Protein AF-A0A7W4D1E5-F1 (afdb_monomer_lite)

Radius of gyration: 22.45 Å; chains: 1; bounding box: 48×54×59 Å

Structure (mmCIF, N/CA/C/O backbone):
data_AF-A0A7W4D1E5-F1
#
_entry.id   AF-A0A7W4D1E5-F1
#
loop_
_atom_site.group_PDB
_atom_site.id
_atom_site.type_symbol
_atom_site.label_atom_id
_atom_site.label_alt_id
_atom_site.label_comp_id
_atom_site.label_asym_id
_atom_site.label_entity_id
_atom_site.label_seq_id
_atom_site.pdbx_PDB_ins_code
_atom_site.Cartn_x
_atom_site.Cartn_y
_atom_site.Cartn_z
_atom_site.occupancy
_atom_site.B_iso_or_equiv
_atom_site.auth_seq_id
_atom_site.auth_comp_id
_atom_site.auth_asym_id
_atom_site.auth_atom_id
_atom_site.pdbx_PDB_model_num
ATOM 1 N N . MET A 1 1 ? -22.817 -22.089 -13.204 1.00 32.44 1 MET A N 1
ATOM 2 C CA . MET A 1 1 ? -23.122 -22.018 -11.761 1.00 32.44 1 MET A CA 1
ATOM 3 C C . MET A 1 1 ? -21.826 -22.371 -11.048 1.00 32.44 1 MET A C 1
ATOM 5 O O . MET A 1 1 ? -21.502 -23.543 -10.956 1.00 32.44 1 MET A O 1
ATOM 9 N N . VAL A 1 2 ? -20.992 -21.371 -10.752 1.00 30.09 2 VAL A N 1
ATOM 10 C CA . VAL A 1 2 ? -19.653 -21.593 -10.183 1.00 30.09 2 VAL A CA 1
ATOM 11 C C . VAL A 1 2 ? -19.773 -21.446 -8.676 1.00 30.09 2 VAL A C 1
ATOM 13 O O . VAL A 1 2 ? -20.180 -20.398 -8.177 1.00 30.09 2 VAL A O 1
ATOM 16 N N . THR A 1 3 ? -19.509 -22.542 -7.979 1.00 29.92 3 THR A N 1
ATOM 17 C CA . THR A 1 3 ? -19.549 -22.652 -6.527 1.00 29.92 3 THR A CA 1
ATOM 18 C C . THR A 1 3 ? -18.484 -21.733 -5.941 1.00 29.92 3 THR A C 1
ATOM 20 O O . THR A 1 3 ? -17.300 -21.897 -6.218 1.00 29.92 3 THR A O 1
ATOM 23 N N . VAL A 1 4 ? -18.917 -20.739 -5.165 1.00 41.69 4 VAL A N 1
ATOM 24 C CA . VAL A 1 4 ? -18.025 -19.906 -4.356 1.00 41.69 4 VAL A CA 1
ATOM 25 C C . VAL A 1 4 ? -17.366 -20.832 -3.343 1.00 41.69 4 VAL A C 1
ATOM 27 O O . VAL A 1 4 ? -18.056 -21.388 -2.486 1.00 41.69 4 VAL A O 1
ATOM 30 N N . ASP A 1 5 ? -16.057 -21.024 -3.468 1.00 38.56 5 ASP A N 1
ATOM 31 C CA . ASP A 1 5 ? -15.285 -21.798 -2.506 1.00 38.56 5 ASP A CA 1
ATOM 32 C C . ASP A 1 5 ? -15.218 -20.984 -1.208 1.00 38.56 5 ASP A C 1
ATOM 34 O O . ASP A 1 5 ? -14.466 -20.018 -1.057 1.00 38.56 5 ASP A O 1
ATOM 38 N N . ARG A 1 6 ? -16.163 -21.271 -0.314 1.00 44.75 6 ARG A N 1
ATOM 39 C CA . ARG A 1 6 ? -16.321 -20.586 0.963 1.00 44.75 6 ARG A CA 1
ATOM 40 C C . ARG A 1 6 ? -15.309 -21.212 1.912 1.00 44.75 6 ARG A C 1
ATOM 42 O O . ARG A 1 6 ? -15.376 -22.414 2.157 1.00 44.75 6 ARG A O 1
ATOM 49 N N . ALA A 1 7 ? -14.395 -20.404 2.450 1.00 42.53 7 ALA A N 1
ATOM 50 C CA . ALA A 1 7 ? -13.435 -20.863 3.449 1.00 42.53 7 ALA A CA 1
ATOM 51 C C . ALA A 1 7 ? -14.149 -21.685 4.549 1.00 42.53 7 ALA A C 1
ATOM 53 O O . ALA A 1 7 ? -15.233 -21.290 5.002 1.00 42.53 7 ALA A O 1
ATOM 54 N N . PRO A 1 8 ? -13.589 -22.827 4.985 1.00 43.66 8 PRO A N 1
ATOM 55 C CA . PRO A 1 8 ? -14.185 -23.610 6.051 1.00 43.66 8 PRO A CA 1
ATOM 56 C C . PRO A 1 8 ? -14.061 -22.814 7.353 1.00 43.66 8 PRO A C 1
ATOM 58 O O . PRO A 1 8 ? -12.975 -22.356 7.706 1.00 43.66 8 PRO A O 1
ATOM 61 N N . SER A 1 9 ? -15.181 -22.672 8.068 1.00 53.75 9 SER A N 1
ATOM 62 C CA . SER A 1 9 ? -15.403 -21.798 9.236 1.00 53.75 9 SER A CA 1
ATOM 63 C C . SER A 1 9 ? -15.576 -20.314 8.894 1.00 53.75 9 SER A C 1
ATOM 65 O O . SER A 1 9 ? -14.974 -19.803 7.961 1.00 53.75 9 SER A O 1
ATOM 67 N N . GLY A 1 10 ? -16.429 -19.610 9.647 1.00 57.44 10 GLY A N 1
ATOM 68 C CA . GLY A 1 10 ? -16.770 -18.195 9.453 1.00 57.44 10 GLY A CA 1
ATOM 69 C C . GLY A 1 10 ? -15.620 -17.217 9.720 1.00 57.44 10 GLY A C 1
ATOM 70 O O . GLY A 1 10 ? -15.792 -16.292 10.507 1.00 57.44 10 GLY A O 1
ATOM 71 N N . ARG A 1 11 ? -14.462 -17.421 9.088 1.00 67.69 11 ARG A N 1
ATOM 72 C CA . ARG A 1 11 ? -13.297 -16.537 9.015 1.00 67.69 11 ARG A CA 1
ATOM 73 C C . ARG A 1 11 ? -13.297 -15.849 7.645 1.00 67.69 11 ARG A C 1
ATOM 75 O O . ARG A 1 11 ? -13.723 -16.438 6.654 1.00 67.69 11 ARG A O 1
ATOM 82 N N . ARG A 1 12 ? -12.870 -14.586 7.588 1.00 73.94 12 ARG A N 1
ATOM 83 C CA . ARG A 1 12 ? -12.759 -13.838 6.322 1.00 73.94 12 ARG A CA 1
ATOM 84 C C . ARG A 1 12 ? -11.591 -14.362 5.488 1.00 73.94 12 ARG A C 1
ATOM 86 O O . ARG A 1 12 ? -10.551 -14.676 6.061 1.00 73.94 12 ARG A O 1
ATOM 93 N N . LEU A 1 13 ? -11.759 -14.389 4.164 1.00 83.44 13 LEU A N 1
ATOM 94 C CA . LEU A 1 13 ? -10.671 -14.666 3.224 1.00 83.44 13 LEU A CA 1
ATOM 95 C C . LEU A 1 13 ? -9.693 -13.481 3.212 1.00 83.44 13 LEU A C 1
ATOM 97 O O . LEU A 1 13 ? -10.110 -12.334 3.020 1.00 83.44 13 LEU A O 1
ATOM 101 N N . VAL A 1 14 ? -8.410 -13.767 3.414 1.00 86.69 14 VAL A N 1
ATOM 102 C CA . VAL A 1 14 ? -7.314 -12.795 3.439 1.00 86.69 14 VAL A CA 1
ATOM 103 C C . VAL A 1 14 ? -6.544 -12.856 2.119 1.00 86.69 14 VAL A C 1
ATOM 105 O O . VAL A 1 14 ? -6.035 -13.910 1.740 1.00 86.69 14 VAL A O 1
ATOM 108 N N . VAL A 1 15 ? -6.441 -11.724 1.424 1.00 91.19 15 VAL A N 1
ATOM 109 C CA . VAL A 1 15 ? -5.773 -11.587 0.126 1.00 91.19 15 VAL A CA 1
ATOM 110 C C . VAL A 1 15 ? -4.579 -10.636 0.231 1.00 91.19 15 VAL A C 1
ATOM 112 O O . VAL A 1 15 ? -4.739 -9.446 0.496 1.00 91.19 15 VAL A O 1
ATOM 115 N N . GLY A 1 16 ? -3.374 -11.141 -0.020 1.00 93.56 16 GLY A N 1
ATOM 116 C CA . GLY A 1 16 ? -2.147 -10.344 -0.042 1.00 93.56 16 GLY A CA 1
ATOM 117 C C . GLY A 1 16 ? -1.888 -9.707 -1.411 1.00 93.56 16 GLY A C 1
ATOM 118 O O . GLY A 1 16 ? -1.940 -10.384 -2.434 1.00 93.56 16 GLY A O 1
ATOM 119 N N . LEU A 1 17 ? -1.560 -8.416 -1.455 1.00 97.31 17 LEU A N 1
ATOM 120 C CA . LEU A 1 17 ? -1.147 -7.708 -2.672 1.00 97.31 17 LEU A CA 1
ATOM 121 C C . LEU A 1 17 ? 0.288 -7.203 -2.524 1.00 97.31 17 LEU A C 1
ATOM 123 O O . LEU A 1 17 ? 0.556 -6.275 -1.760 1.00 97.31 17 LEU A O 1
ATOM 127 N N . VAL A 1 18 ? 1.223 -7.782 -3.274 1.00 95.94 18 VAL A N 1
ATOM 128 C CA . VAL A 1 18 ? 2.654 -7.461 -3.183 1.00 95.94 18 VAL A CA 1
ATOM 129 C C . VAL A 1 18 ? 3.069 -6.557 -4.336 1.00 95.94 18 VAL A C 1
ATOM 131 O O . VAL A 1 18 ? 2.932 -6.910 -5.500 1.00 95.94 18 VAL A O 1
ATOM 134 N N . GLY A 1 19 ? 3.617 -5.380 -4.035 1.00 92.12 19 GLY A N 1
ATOM 135 C CA . GLY A 1 19 ? 4.129 -4.478 -5.070 1.00 92.12 19 GLY A CA 1
ATOM 136 C C . GLY A 1 19 ? 5.383 -5.032 -5.746 1.00 92.12 19 GLY A C 1
ATOM 137 O O . GLY A 1 19 ? 6.327 -5.415 -5.050 1.00 92.12 19 GLY A O 1
ATOM 138 N N . CYS A 1 20 ? 5.424 -5.004 -7.081 1.00 86.00 20 CYS A N 1
ATOM 139 C CA . CYS A 1 20 ? 6.609 -5.391 -7.839 1.00 86.00 20 CYS A CA 1
ATOM 140 C C . CYS A 1 20 ? 7.812 -4.472 -7.554 1.00 86.00 20 CYS A C 1
ATOM 142 O O . CYS A 1 20 ? 7.666 -3.330 -7.102 1.00 86.00 20 CYS A O 1
ATOM 144 N N . VAL A 1 21 ? 9.017 -4.951 -7.870 1.00 85.88 21 VAL A N 1
ATOM 145 C CA . VAL A 1 21 ? 10.279 -4.220 -7.658 1.00 85.88 21 VAL A CA 1
ATOM 146 C C . VAL A 1 21 ? 11.097 -4.109 -8.943 1.00 85.88 21 VAL A C 1
ATOM 148 O O . VAL A 1 21 ? 10.807 -4.746 -9.958 1.00 85.88 21 VAL A O 1
ATOM 151 N N . LYS A 1 22 ? 12.129 -3.258 -8.909 1.00 84.31 22 LYS A N 1
ATOM 152 C CA . LYS A 1 22 ? 13.001 -3.020 -10.063 1.00 84.31 22 LYS A CA 1
ATOM 153 C C . LYS A 1 22 ? 13.831 -4.257 -10.417 1.00 84.31 22 LYS A C 1
ATOM 155 O O . LYS A 1 22 ? 13.849 -4.633 -11.585 1.00 84.31 22 LYS A O 1
ATOM 160 N N . SER A 1 23 ? 14.476 -4.869 -9.420 1.00 83.12 23 SER A N 1
ATOM 161 C CA . SER A 1 23 ? 15.360 -6.028 -9.587 1.00 83.12 23 SER A CA 1
ATOM 162 C C . SER A 1 23 ? 14.590 -7.259 -10.057 1.00 83.12 23 SER A C 1
ATOM 164 O O . SER A 1 23 ? 13.634 -7.666 -9.393 1.00 83.12 23 SER A O 1
ATOM 166 N N . LYS A 1 24 ? 15.011 -7.830 -11.189 1.00 86.19 24 LYS A N 1
ATOM 167 C CA . LYS A 1 24 ? 14.403 -9.008 -11.812 1.00 86.19 24 LYS A CA 1
ATOM 168 C C . LYS A 1 24 ? 15.468 -9.957 -12.356 1.00 86.19 24 LYS A C 1
ATOM 170 O O . LYS A 1 24 ? 16.582 -9.518 -12.645 1.00 86.19 24 LYS A O 1
ATOM 175 N N . LEU A 1 25 ? 15.120 -11.229 -12.536 1.00 78.69 25 LEU A N 1
ATOM 176 C CA . LEU A 1 25 ? 15.921 -12.164 -13.327 1.00 78.69 25 LEU A CA 1
ATOM 177 C C . LEU A 1 25 ? 16.019 -11.693 -14.792 1.00 78.69 25 LEU A C 1
ATOM 179 O O . LEU A 1 25 ? 15.076 -11.095 -15.301 1.00 78.69 25 LEU A O 1
ATOM 183 N N . PRO A 1 26 ? 17.119 -11.996 -15.505 1.00 88.69 26 PRO A N 1
ATOM 184 C CA . PRO A 1 26 ? 17.295 -11.623 -16.912 1.00 88.69 26 PRO A CA 1
ATOM 185 C C . PRO A 1 26 ? 16.592 -12.582 -17.889 1.00 88.69 26 PRO A C 1
ATOM 187 O O . PRO A 1 26 ? 16.872 -12.561 -19.083 1.00 88.69 26 PRO A O 1
ATOM 190 N N . ARG A 1 27 ? 15.723 -13.466 -17.391 1.00 85.94 27 ARG A N 1
ATOM 191 C CA . ARG A 1 27 ? 15.048 -14.515 -18.162 1.00 85.94 27 ARG A CA 1
ATOM 192 C C . ARG A 1 27 ? 13.599 -14.665 -17.702 1.00 85.94 27 ARG A C 1
ATOM 194 O O . ARG A 1 27 ? 13.318 -14.307 -16.555 1.00 85.94 27 ARG A O 1
ATOM 201 N N . PRO A 1 28 ? 12.718 -15.240 -18.536 1.00 79.62 28 PRO A N 1
ATOM 202 C CA . PRO A 1 28 ? 11.369 -15.573 -18.116 1.00 79.62 28 PRO A CA 1
ATOM 203 C C . PRO A 1 28 ? 11.371 -16.483 -16.885 1.00 79.62 28 PRO A C 1
ATOM 205 O O . PRO A 1 28 ? 12.181 -17.414 -16.774 1.00 79.62 28 PRO A O 1
ATOM 208 N N . ALA A 1 29 ? 10.478 -16.184 -15.949 1.00 72.75 29 ALA A N 1
ATOM 209 C CA . ALA A 1 29 ? 10.291 -16.931 -14.711 1.00 72.75 29 ALA A CA 1
ATOM 210 C C . ALA A 1 29 ? 8.872 -16.697 -14.169 1.00 72.75 29 ALA A C 1
ATOM 212 O O . ALA A 1 29 ? 8.268 -15.671 -14.502 1.00 72.75 29 ALA A O 1
ATOM 213 N N . PRO A 1 30 ? 8.344 -17.597 -13.318 1.00 83.06 30 PRO A N 1
ATOM 214 C CA . PRO A 1 30 ? 7.143 -17.313 -12.537 1.00 83.06 30 PRO A CA 1
ATOM 215 C C . PRO A 1 30 ? 7.278 -15.975 -11.805 1.00 83.06 30 PRO A C 1
ATOM 217 O O . PRO A 1 30 ? 8.346 -15.666 -11.272 1.00 83.06 30 PRO A O 1
ATOM 220 N N . ALA A 1 31 ? 6.218 -15.174 -11.752 1.00 80.19 31 ALA A N 1
ATOM 221 C CA . ALA A 1 31 ? 6.256 -13.828 -11.191 1.00 80.19 31 ALA A CA 1
ATOM 222 C C . ALA A 1 31 ? 6.764 -13.805 -9.740 1.00 80.19 31 ALA A C 1
ATOM 224 O O . ALA A 1 31 ? 7.480 -12.883 -9.357 1.00 80.19 31 ALA A O 1
ATOM 225 N N . GLN A 1 32 ? 6.471 -14.838 -8.947 1.00 84.38 32 GLN A N 1
ATOM 226 C CA . GLN A 1 32 ? 6.984 -14.977 -7.581 1.00 84.38 32 GLN A CA 1
ATOM 227 C C . GLN A 1 32 ? 8.510 -15.173 -7.491 1.00 84.38 32 GLN A C 1
ATOM 229 O O . GLN A 1 32 ? 9.100 -14.889 -6.450 1.00 84.38 32 GLN A O 1
ATOM 234 N N . GLU A 1 33 ? 9.150 -15.652 -8.558 1.00 82.75 33 GLU A N 1
ATOM 235 C CA . GLU A 1 33 ? 10.600 -15.882 -8.665 1.00 82.75 33 GLU A CA 1
ATOM 236 C C . GLU A 1 33 ? 11.299 -14.820 -9.518 1.00 82.75 33 GLU A C 1
ATOM 238 O O . GLU A 1 33 ? 12.510 -14.627 -9.405 1.00 82.75 33 GLU A O 1
ATOM 243 N N . LEU A 1 34 ? 10.549 -14.119 -10.373 1.00 82.38 34 LEU A N 1
ATOM 244 C CA . LEU A 1 34 ? 11.095 -13.105 -11.263 1.00 82.38 34 LEU A CA 1
ATOM 245 C C . LEU A 1 34 ? 11.745 -11.968 -10.472 1.00 82.38 34 LEU A C 1
ATOM 247 O O . LEU A 1 34 ? 12.800 -11.492 -10.876 1.00 82.38 34 LEU A O 1
ATOM 251 N N . TYR A 1 35 ? 11.129 -11.517 -9.377 1.00 84.56 35 TYR A N 1
ATOM 252 C CA . TYR A 1 35 ? 11.592 -10.374 -8.591 1.00 84.56 35 TYR A CA 1
ATOM 253 C C . TYR A 1 35 ? 12.528 -10.792 -7.449 1.00 84.56 35 TYR A C 1
ATOM 255 O O . TYR A 1 35 ? 12.136 -11.529 -6.552 1.00 84.56 35 TYR A O 1
ATOM 263 N N . THR A 1 36 ? 13.744 -10.242 -7.425 1.00 84.56 36 THR A N 1
ATOM 264 C CA . THR A 1 36 ? 14.860 -10.781 -6.614 1.00 84.56 36 THR A CA 1
ATOM 265 C C . THR A 1 36 ? 15.354 -9.859 -5.498 1.00 84.56 36 THR A C 1
ATOM 267 O O . THR A 1 36 ? 16.425 -10.056 -4.932 1.00 84.56 36 THR A O 1
ATOM 270 N N . SER A 1 37 ? 14.639 -8.772 -5.195 1.00 88.56 37 SER A N 1
ATOM 271 C CA . SER A 1 37 ? 15.066 -7.886 -4.102 1.00 88.56 37 SER A CA 1
ATOM 272 C C . SER A 1 37 ? 14.697 -8.480 -2.741 1.00 88.56 37 SER A C 1
ATOM 274 O O . SER A 1 37 ? 13.569 -8.947 -2.584 1.00 88.56 37 SER A O 1
ATOM 276 N N . ALA A 1 38 ? 15.550 -8.294 -1.728 1.00 88.62 38 ALA A N 1
ATOM 277 C CA . ALA A 1 38 ? 15.265 -8.694 -0.343 1.00 88.62 38 ALA A CA 1
ATOM 278 C C . ALA A 1 38 ? 13.914 -8.167 0.186 1.00 88.62 38 ALA A C 1
ATOM 280 O O . ALA A 1 38 ? 13.224 -8.831 0.955 1.00 88.62 38 ALA A O 1
ATOM 281 N N . LEU A 1 39 ? 13.497 -6.972 -0.252 1.00 90.31 39 LEU A N 1
ATOM 282 C CA . LEU A 1 39 ? 12.194 -6.410 0.107 1.00 90.31 39 LEU A CA 1
ATOM 283 C C . LEU A 1 39 ? 11.030 -7.224 -0.473 1.00 90.31 39 LEU A C 1
ATOM 285 O O . LEU A 1 39 ? 10.023 -7.417 0.201 1.00 90.31 39 LEU A O 1
ATOM 289 N N . PHE A 1 40 ? 11.148 -7.658 -1.728 1.00 91.75 40 PHE A N 1
ATOM 290 C CA . PHE A 1 40 ? 10.131 -8.478 -2.382 1.00 91.75 40 PHE A CA 1
ATOM 291 C C . PHE A 1 40 ? 10.083 -9.872 -1.761 1.00 91.75 40 PHE A C 1
ATOM 293 O O . PHE A 1 40 ? 9.004 -10.318 -1.396 1.00 91.75 40 PHE A O 1
ATOM 300 N N . GLU A 1 41 ? 11.236 -10.506 -1.555 1.00 89.56 41 GLU A N 1
ATOM 301 C CA . GLU A 1 41 ? 11.337 -11.821 -0.909 1.00 89.56 41 GLU A CA 1
ATOM 302 C C . GLU A 1 41 ? 10.721 -11.809 0.496 1.00 89.56 41 GLU A C 1
ATOM 304 O O . GLU A 1 41 ? 9.918 -12.676 0.834 1.00 89.56 41 GLU A O 1
ATOM 309 N N . GLY A 1 42 ? 11.011 -10.776 1.295 1.00 90.31 42 GLY A N 1
ATOM 310 C CA . GLY A 1 42 ? 10.414 -10.608 2.619 1.00 90.31 42 GLY A CA 1
ATOM 311 C C . GLY A 1 42 ? 8.893 -10.417 2.582 1.00 90.31 42 GLY A C 1
ATOM 312 O O . GLY A 1 42 ? 8.177 -11.000 3.396 1.00 90.31 42 GLY A O 1
ATOM 313 N N . ARG A 1 43 ? 8.378 -9.641 1.619 1.00 94.44 43 ARG A N 1
ATOM 314 C CA . ARG A 1 43 ? 6.930 -9.453 1.416 1.00 94.44 43 ARG A CA 1
ATOM 315 C C . ARG A 1 43 ? 6.242 -10.724 0.932 1.00 94.44 43 ARG A C 1
ATOM 317 O O . ARG A 1 43 ? 5.170 -11.035 1.432 1.00 94.44 43 ARG A O 1
ATOM 324 N N . ARG A 1 44 ? 6.859 -11.448 -0.006 1.00 92.62 44 ARG A N 1
ATOM 325 C CA . ARG A 1 44 ? 6.395 -12.748 -0.506 1.00 92.62 44 ARG A CA 1
ATOM 326 C C . ARG A 1 44 ? 6.268 -13.734 0.651 1.00 92.62 44 ARG A C 1
ATOM 328 O O . ARG A 1 44 ? 5.177 -14.228 0.906 1.00 92.62 44 ARG A O 1
ATOM 335 N N . ARG A 1 45 ? 7.348 -13.916 1.418 1.00 91.12 45 ARG A N 1
ATOM 336 C CA . ARG A 1 45 ? 7.360 -14.788 2.598 1.00 91.12 45 ARG A CA 1
ATOM 337 C C . ARG A 1 45 ? 6.274 -14.408 3.606 1.00 91.12 45 ARG A C 1
ATOM 339 O O . ARG A 1 45 ? 5.700 -15.289 4.235 1.00 91.12 45 ARG A O 1
ATOM 346 N N . TRP A 1 46 ? 6.004 -13.112 3.777 1.00 91.81 46 TRP A N 1
ATOM 347 C CA . TRP A 1 46 ? 4.935 -12.640 4.654 1.00 91.81 46 TRP A CA 1
ATOM 348 C C . TRP A 1 46 ? 3.561 -13.113 4.177 1.00 91.81 46 TRP A C 1
ATOM 350 O O . TRP A 1 46 ? 2.864 -13.801 4.919 1.00 91.81 46 TRP A O 1
ATOM 360 N N . VAL A 1 47 ? 3.188 -12.788 2.937 1.00 89.81 47 VAL A N 1
ATOM 361 C CA . VAL A 1 47 ? 1.845 -13.094 2.421 1.00 89.81 47 VAL A CA 1
ATOM 362 C C . VAL A 1 47 ? 1.610 -14.591 2.226 1.00 89.81 47 VAL A C 1
ATOM 364 O O . VAL A 1 47 ? 0.494 -15.041 2.448 1.00 89.81 47 VAL A O 1
ATOM 367 N N . GLU A 1 48 ? 2.643 -15.378 1.907 1.00 86.06 48 GLU A N 1
ATOM 368 C CA . GLU A 1 48 ? 2.556 -16.849 1.849 1.00 86.06 48 GLU A CA 1
ATOM 369 C C . GLU A 1 48 ? 2.203 -17.476 3.209 1.00 86.06 48 GLU A C 1
ATOM 371 O O . GLU A 1 48 ? 1.677 -18.584 3.259 1.00 86.06 48 GLU A O 1
ATOM 376 N N . GLN A 1 49 ? 2.485 -16.781 4.317 1.00 83.12 49 GLN A N 1
ATOM 377 C CA . GLN A 1 49 ? 2.207 -17.259 5.674 1.00 83.12 49 GLN A CA 1
ATOM 378 C C . GLN A 1 49 ? 0.930 -16.668 6.281 1.00 83.12 49 GLN A C 1
ATOM 380 O O . GLN A 1 49 ? 0.326 -17.292 7.155 1.00 83.12 49 GLN A O 1
ATOM 385 N N . THR A 1 50 ? 0.537 -15.452 5.885 1.00 82.62 50 THR A N 1
ATOM 386 C CA . THR A 1 50 ? -0.590 -14.730 6.504 1.00 82.62 50 THR A CA 1
ATOM 387 C C . THR A 1 50 ? -1.863 -14.720 5.678 1.00 82.62 50 THR A C 1
ATOM 389 O O . THR A 1 50 ? -2.936 -14.526 6.255 1.00 82.62 50 THR A O 1
ATOM 392 N N . CYS A 1 51 ? -1.761 -14.907 4.362 1.00 84.06 51 CYS A N 1
ATOM 393 C CA . CYS A 1 51 ? -2.869 -14.747 3.430 1.00 84.06 51 CYS A CA 1
ATOM 394 C C . CYS A 1 51 ? -3.308 -16.095 2.849 1.00 84.06 51 CYS A C 1
ATOM 396 O O . CYS A 1 51 ? -2.496 -16.984 2.617 1.00 84.06 51 CYS A O 1
ATOM 398 N N . ASP A 1 52 ? -4.603 -16.224 2.564 1.00 81.56 52 ASP A N 1
ATOM 399 C CA . ASP A 1 52 ? -5.173 -17.410 1.916 1.00 81.56 52 ASP A CA 1
ATOM 400 C C . ASP A 1 52 ? -4.876 -17.422 0.408 1.00 81.56 52 ASP A C 1
ATOM 402 O O . ASP A 1 52 ? -4.734 -18.476 -0.210 1.00 81.56 52 ASP A O 1
ATOM 406 N N . ARG A 1 53 ? -4.793 -16.231 -0.198 1.00 85.44 53 ARG A N 1
ATOM 407 C CA . ARG A 1 53 ? -4.387 -16.009 -1.592 1.00 85.44 53 ARG A CA 1
ATOM 408 C C . ARG A 1 53 ? -3.501 -14.777 -1.672 1.00 85.44 53 ARG A C 1
ATOM 410 O O . ARG A 1 53 ? -3.633 -13.867 -0.855 1.00 85.44 53 ARG A O 1
ATOM 417 N N . TRP A 1 54 ? -2.642 -14.692 -2.679 1.00 93.56 54 TRP A N 1
ATOM 418 C CA . TRP A 1 54 ? -1.872 -13.477 -2.918 1.00 93.56 54 TRP A CA 1
ATOM 419 C C . TRP A 1 54 ? -1.566 -13.260 -4.399 1.00 93.56 54 TRP A C 1
ATOM 421 O O . TRP A 1 54 ? -1.609 -14.194 -5.197 1.00 93.56 54 TRP A O 1
ATOM 431 N N . PHE A 1 55 ? -1.281 -12.007 -4.748 1.00 92.12 55 PHE A N 1
ATOM 432 C CA . PHE A 1 55 ? -0.993 -11.562 -6.111 1.00 92.12 55 PHE A CA 1
ATOM 433 C C . PHE A 1 55 ? 0.103 -10.499 -6.125 1.00 92.12 55 PHE A C 1
ATOM 435 O O . PHE A 1 55 ? 0.344 -9.810 -5.125 1.00 92.12 55 PHE A O 1
ATOM 442 N N . ILE A 1 56 ? 0.726 -10.313 -7.287 1.00 94.94 56 ILE A N 1
ATOM 443 C CA . ILE A 1 56 ? 1.688 -9.241 -7.530 1.00 94.94 56 ILE A CA 1
ATOM 444 C C . ILE A 1 56 ? 0.988 -8.058 -8.211 1.00 94.94 56 ILE A C 1
ATOM 446 O O . ILE A 1 56 ? 0.303 -8.219 -9.217 1.00 94.94 56 ILE A O 1
ATOM 450 N N . LEU A 1 57 ? 1.215 -6.850 -7.691 1.00 95.56 57 LEU A N 1
ATOM 451 C CA . LEU A 1 57 ? 0.894 -5.585 -8.351 1.00 95.56 57 LEU A CA 1
ATOM 452 C C . LEU A 1 57 ? 2.063 -5.185 -9.264 1.00 95.56 57 LEU A C 1
ATOM 454 O O . LEU A 1 57 ? 3.061 -4.616 -8.810 1.00 95.56 57 LEU A O 1
ATOM 458 N N . SER A 1 58 ? 1.934 -5.492 -10.551 1.00 89.75 58 SER A N 1
ATOM 459 C CA . SER A 1 58 ? 2.854 -5.136 -11.627 1.00 89.75 58 SER A CA 1
ATOM 460 C C . SER A 1 58 ? 2.499 -3.783 -12.246 1.00 89.75 58 SER A C 1
ATOM 462 O O . SER A 1 58 ? 1.361 -3.536 -12.642 1.00 89.75 58 SER A O 1
ATOM 464 N N . ALA A 1 59 ? 3.494 -2.905 -12.406 1.00 87.06 59 ALA A N 1
ATOM 465 C CA . ALA A 1 59 ? 3.297 -1.638 -13.113 1.00 87.06 59 ALA A CA 1
ATOM 466 C C . ALA A 1 59 ? 2.886 -1.807 -14.585 1.00 87.06 59 ALA A C 1
ATOM 468 O O . ALA A 1 59 ? 2.250 -0.902 -15.118 1.00 87.06 59 ALA A O 1
ATOM 469 N N . LEU A 1 60 ? 3.288 -2.908 -15.232 1.00 86.44 60 LEU A N 1
ATOM 470 C CA . LEU A 1 60 ? 2.998 -3.192 -16.643 1.00 86.44 60 LEU A CA 1
ATOM 471 C C . LEU A 1 60 ? 1.729 -4.036 -16.800 1.00 86.44 60 LEU A C 1
ATOM 473 O O . LEU A 1 60 ? 0.877 -3.710 -17.616 1.00 86.44 60 LEU A O 1
ATOM 477 N N . HIS A 1 61 ? 1.593 -5.093 -16.000 1.00 82.38 61 HIS A N 1
ATOM 478 C CA . HIS A 1 61 ? 0.545 -6.105 -16.183 1.00 82.38 61 HIS A CA 1
ATOM 479 C C . HIS A 1 61 ? -0.671 -5.915 -15.254 1.00 82.38 61 HIS A C 1
ATOM 481 O O . HIS A 1 61 ? -1.705 -6.551 -15.444 1.00 82.38 61 HIS A O 1
ATOM 487 N N . GLY A 1 62 ? -0.587 -5.014 -14.269 1.00 93.62 62 GLY A N 1
ATOM 488 C CA . GLY A 1 62 ? -1.625 -4.826 -13.251 1.00 93.62 62 GLY A CA 1
ATOM 489 C C . GLY A 1 62 ? -1.569 -5.910 -12.183 1.00 93.62 62 GLY A C 1
ATOM 490 O O . GLY A 1 62 ? -0.625 -5.936 -11.399 1.00 93.62 62 GLY A O 1
ATOM 491 N N . LEU A 1 63 ? -2.577 -6.774 -12.124 1.00 91.31 63 LEU A N 1
ATOM 492 C CA . LEU A 1 63 ? -2.651 -7.914 -11.215 1.00 91.31 63 LEU A CA 1
ATOM 493 C C . LEU A 1 63 ? -2.065 -9.167 -11.876 1.00 91.31 63 LEU A C 1
ATOM 495 O O . LEU A 1 63 ? -2.486 -9.535 -12.966 1.00 91.31 63 LEU A O 1
ATOM 499 N N . VAL A 1 64 ? -1.131 -9.828 -11.195 1.00 85.50 64 VAL A N 1
ATOM 500 C CA . VAL A 1 64 ? -0.413 -11.005 -11.707 1.00 85.50 64 VAL A CA 1
ATOM 501 C C . VAL A 1 64 ? -0.467 -12.142 -10.686 1.00 85.50 64 VAL A C 1
ATOM 503 O O . VAL A 1 64 ? -0.270 -11.912 -9.487 1.00 85.50 64 VAL A O 1
ATOM 506 N N . SER A 1 65 ? -0.711 -13.367 -11.159 1.00 83.25 65 SER A N 1
ATOM 507 C CA . SER A 1 65 ? -0.645 -14.579 -10.328 1.00 83.25 65 SER A CA 1
ATOM 508 C C . SER A 1 65 ? 0.811 -14.943 -10.000 1.00 83.25 65 SER A C 1
ATOM 510 O O . SER A 1 65 ? 1.671 -14.801 -10.868 1.00 83.25 65 SER A O 1
ATOM 512 N N . PRO A 1 66 ? 1.135 -15.448 -8.795 1.00 76.75 66 PRO A N 1
ATOM 513 C CA . PRO A 1 66 ? 2.502 -15.858 -8.458 1.00 76.75 66 PRO A CA 1
ATOM 514 C C . PRO A 1 66 ? 3.118 -16.876 -9.428 1.00 76.75 66 PRO A C 1
ATOM 516 O O . PRO A 1 66 ? 4.325 -16.820 -9.676 1.00 76.75 66 PRO A O 1
ATOM 519 N N . ASP A 1 67 ? 2.295 -17.747 -10.012 1.00 77.19 67 ASP A N 1
ATOM 520 C CA . ASP A 1 67 ? 2.723 -18.798 -10.942 1.00 77.19 67 ASP A CA 1
ATOM 521 C C . ASP A 1 67 ? 2.761 -18.340 -12.411 1.00 77.19 67 ASP A C 1
ATOM 523 O O . ASP A 1 67 ? 3.215 -19.079 -13.284 1.00 77.19 67 ASP A O 1
ATOM 527 N N . GLU A 1 68 ? 2.293 -17.125 -12.708 1.00 74.38 68 GLU A N 1
ATOM 528 C CA . GLU A 1 68 ? 2.290 -16.583 -14.067 1.00 74.38 68 GLU A CA 1
ATOM 529 C C . GLU A 1 68 ? 3.723 -16.311 -14.530 1.00 74.38 68 GLU A C 1
ATOM 531 O O . GLU A 1 68 ? 4.472 -15.580 -13.879 1.00 74.38 68 GLU A O 1
ATOM 536 N N . VAL A 1 69 ? 4.120 -16.908 -15.654 1.00 79.19 69 VAL A N 1
ATOM 537 C CA . VAL A 1 69 ? 5.456 -16.707 -16.220 1.00 79.19 69 VAL A CA 1
ATOM 538 C C . VAL A 1 69 ? 5.504 -15.362 -16.932 1.00 79.19 69 VAL A C 1
ATOM 540 O O . VAL A 1 69 ? 4.769 -15.132 -17.890 1.00 79.19 69 VAL A O 1
ATOM 543 N N . LEU A 1 70 ? 6.408 -14.495 -16.483 1.00 72.50 70 LEU A N 1
ATOM 544 C CA . LEU A 1 70 ? 6.612 -13.163 -17.037 1.00 72.50 70 LEU A CA 1
ATOM 545 C C . LEU A 1 70 ? 8.024 -13.016 -17.604 1.00 72.50 70 LEU A C 1
ATOM 547 O O . LEU A 1 70 ? 8.996 -13.514 -17.033 1.00 72.50 70 LEU A O 1
ATOM 551 N N . GLU A 1 71 ? 8.142 -12.265 -18.697 1.00 73.56 71 GLU A N 1
ATOM 552 C CA . GLU A 1 71 ? 9.428 -11.781 -19.198 1.00 73.56 71 GLU A CA 1
ATOM 553 C C . GLU A 1 71 ? 9.908 -10.562 -18.384 1.00 73.56 71 GLU A C 1
ATOM 555 O O . GLU A 1 71 ? 9.090 -9.799 -17.855 1.00 73.56 71 GLU A O 1
ATOM 560 N N . PRO A 1 72 ? 11.228 -10.333 -18.253 1.00 74.69 72 PRO A N 1
ATOM 561 C CA . PRO A 1 72 ? 11.732 -9.131 -17.600 1.00 74.69 72 PRO A CA 1
ATOM 562 C C . PRO A 1 72 ? 11.320 -7.863 -18.357 1.00 74.69 72 PRO A C 1
ATOM 564 O O . PRO A 1 72 ? 11.500 -7.750 -19.564 1.00 74.69 72 PRO A O 1
ATOM 567 N N . TYR A 1 73 ? 10.830 -6.870 -17.615 1.00 76.81 73 TYR A N 1
ATOM 568 C CA . TYR A 1 73 ? 10.372 -5.587 -18.153 1.00 76.81 73 TYR A CA 1
ATOM 569 C C . TYR A 1 73 ? 10.857 -4.406 -17.295 1.00 76.81 73 TYR A C 1
ATOM 571 O O . TYR A 1 73 ? 11.135 -4.558 -16.094 1.00 76.81 73 TYR A O 1
ATOM 579 N N . ASP A 1 74 ? 10.901 -3.208 -17.887 1.00 74.62 74 ASP A N 1
ATOM 580 C CA . ASP A 1 74 ? 11.277 -1.957 -17.213 1.00 74.62 74 ASP A CA 1
ATOM 581 C C . ASP A 1 74 ? 10.136 -0.928 -17.251 1.00 74.62 74 ASP A C 1
ATOM 583 O O . ASP A 1 74 ? 10.093 -0.021 -18.077 1.00 74.62 74 ASP A O 1
ATOM 587 N N . GLN A 1 75 ? 9.170 -1.097 -16.345 1.00 72.81 75 GLN A N 1
ATOM 588 C CA . GLN A 1 75 ? 8.079 -0.148 -16.136 1.00 72.81 75 GLN A CA 1
ATOM 589 C C . GLN A 1 75 ? 7.918 0.128 -14.644 1.00 72.81 75 GLN A C 1
ATOM 591 O O . GLN A 1 75 ? 7.921 -0.793 -13.822 1.00 72.81 75 GLN A O 1
ATOM 596 N N . ALA A 1 76 ? 7.754 1.404 -14.293 1.00 75.31 76 ALA A N 1
ATOM 597 C CA . ALA A 1 76 ? 7.576 1.851 -12.920 1.00 75.31 76 ALA A CA 1
ATOM 598 C C . ALA A 1 76 ? 6.351 2.759 -12.800 1.00 75.31 76 ALA A C 1
ATOM 600 O O . ALA A 1 76 ? 6.250 3.793 -13.453 1.00 75.31 76 ALA A O 1
ATOM 601 N N . LEU A 1 77 ? 5.440 2.420 -11.890 1.00 71.88 77 LEU A N 1
ATOM 602 C CA . LEU A 1 77 ? 4.242 3.226 -11.642 1.00 71.88 77 LEU A CA 1
ATOM 603 C C . LEU A 1 77 ? 4.560 4.575 -10.956 1.00 71.88 77 LEU A C 1
ATOM 605 O O . LEU A 1 77 ? 3.744 5.496 -10.939 1.00 71.88 77 LEU A O 1
ATOM 609 N N . SER A 1 78 ? 5.768 4.722 -10.403 1.00 69.81 78 SER A N 1
ATOM 610 C CA . SER A 1 78 ? 6.240 5.955 -9.763 1.00 69.81 78 SER A CA 1
ATOM 611 C C . SER A 1 78 ? 6.399 7.128 -10.732 1.00 69.81 78 SER A C 1
ATOM 613 O O . SER A 1 78 ? 6.232 8.268 -10.307 1.00 69.81 78 SER A O 1
ATOM 615 N N . SER A 1 79 ? 6.696 6.873 -12.010 1.00 72.69 79 SER A N 1
ATOM 616 C CA . SER A 1 79 ? 6.817 7.910 -13.047 1.00 72.69 79 SER A CA 1
ATOM 617 C C . SER A 1 79 ? 5.506 8.180 -13.792 1.00 72.69 79 SER A C 1
ATOM 619 O O . SER A 1 79 ? 5.434 9.121 -14.578 1.00 72.69 79 SER A O 1
ATOM 621 N N . ALA A 1 80 ? 4.458 7.388 -13.546 1.00 76.75 80 ALA A N 1
ATOM 622 C CA . ALA A 1 80 ? 3.166 7.557 -14.197 1.00 76.75 80 ALA A CA 1
ATOM 623 C C . ALA A 1 80 ? 2.456 8.847 -13.738 1.00 76.75 80 ALA A C 1
ATOM 625 O O . ALA A 1 80 ? 2.631 9.312 -12.609 1.00 76.75 80 ALA A O 1
ATOM 626 N N . SER A 1 81 ? 1.610 9.424 -14.593 1.00 80.44 81 SER A N 1
ATOM 627 C CA . SER A 1 81 ? 0.751 10.553 -14.209 1.00 80.44 81 SER A CA 1
ATOM 628 C C . SER A 1 81 ? -0.351 10.108 -13.240 1.00 80.44 81 SER A C 1
ATOM 630 O O . SER A 1 81 ? -0.698 8.929 -13.181 1.00 80.44 81 SER A O 1
ATOM 632 N N . SER A 1 82 ? -0.966 11.041 -12.506 1.00 78.12 82 SER A N 1
ATOM 633 C CA . SER A 1 82 ? -2.092 10.708 -11.615 1.00 78.12 82 SER A CA 1
ATOM 634 C C . SER A 1 82 ? -3.253 10.041 -12.361 1.00 78.12 82 SER A C 1
ATOM 636 O O . SER A 1 82 ? -3.830 9.086 -11.853 1.00 78.12 82 SER A O 1
ATOM 638 N N . ARG A 1 83 ? -3.547 10.482 -13.595 1.00 80.12 83 ARG A N 1
ATOM 639 C CA . ARG A 1 83 ? -4.560 9.857 -14.461 1.00 80.12 83 ARG A CA 1
ATOM 640 C C . ARG A 1 83 ? -4.169 8.431 -14.853 1.00 80.12 83 ARG A C 1
ATOM 642 O O . ARG A 1 83 ? -5.013 7.545 -14.803 1.00 80.12 83 ARG A O 1
ATOM 649 N N . ALA A 1 84 ? -2.905 8.203 -15.209 1.00 80.44 84 ALA A N 1
ATOM 650 C CA . ALA A 1 84 ? -2.413 6.871 -15.554 1.00 80.44 84 ALA A CA 1
ATOM 651 C C . ALA A 1 84 ? -2.437 5.921 -14.346 1.00 80.44 84 ALA A C 1
ATOM 653 O O . ALA A 1 84 ? -2.832 4.771 -14.490 1.00 80.44 84 ALA A O 1
ATOM 654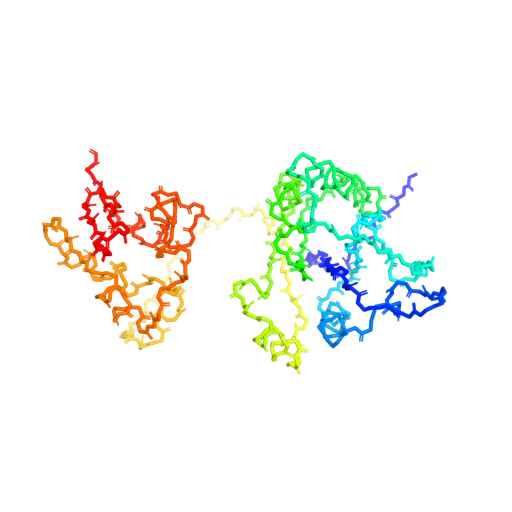 N N . ARG A 1 85 ? -2.101 6.403 -13.141 1.00 83.75 85 ARG A N 1
ATOM 655 C CA . ARG A 1 85 ? -2.218 5.613 -11.901 1.00 83.75 85 ARG A CA 1
ATOM 656 C C . ARG A 1 85 ? -3.665 5.272 -11.545 1.00 83.75 85 ARG A C 1
ATOM 658 O O . ARG A 1 85 ? -3.919 4.182 -11.038 1.00 83.75 85 ARG A O 1
ATOM 665 N N . LEU A 1 86 ? -4.599 6.181 -11.823 1.00 82.38 86 LEU A N 1
ATOM 666 C CA . LEU A 1 86 ? -6.024 5.926 -11.629 1.00 82.38 86 LEU A CA 1
ATOM 667 C C . LEU A 1 86 ? -6.541 4.871 -12.614 1.00 82.38 86 LEU A C 1
ATOM 669 O O . LEU A 1 86 ? -7.193 3.925 -12.189 1.00 82.38 86 LEU A O 1
ATOM 673 N N . ALA A 1 87 ? -6.190 4.988 -13.898 1.00 86.62 87 ALA A N 1
ATOM 674 C CA . ALA A 1 87 ? -6.542 3.994 -14.915 1.00 86.62 87 ALA A CA 1
ATOM 675 C C . ALA A 1 87 ? -5.933 2.616 -14.607 1.00 86.62 87 ALA A C 1
ATOM 677 O O . ALA A 1 87 ? -6.613 1.601 -14.708 1.00 86.62 87 ALA A O 1
ATOM 678 N N . TRP A 1 88 ? -4.675 2.583 -14.157 1.00 93.75 88 TRP A N 1
ATOM 679 C CA . TRP A 1 88 ? -4.032 1.359 -13.680 1.00 93.75 88 TRP A CA 1
ATOM 680 C C . TRP A 1 88 ? -4.771 0.758 -12.474 1.00 93.75 88 TRP A C 1
ATOM 682 O O . TRP A 1 88 ? -4.997 -0.447 -12.433 1.00 93.75 88 TRP A O 1
ATOM 692 N N . SER A 1 89 ? -5.206 1.581 -11.512 1.00 93.06 89 SER A N 1
ATOM 693 C CA . SER A 1 89 ? -5.968 1.085 -10.357 1.00 93.06 89 SER A CA 1
ATOM 694 C C . SER A 1 89 ? -7.322 0.510 -10.772 1.00 93.06 89 SER A C 1
ATOM 696 O O . SER A 1 89 ? -7.722 -0.525 -10.250 1.00 93.06 89 SER A O 1
ATOM 698 N N . ASP A 1 90 ? -8.006 1.147 -11.724 1.00 90.50 90 ASP A N 1
ATOM 699 C CA . ASP A 1 90 ? -9.272 0.656 -12.274 1.00 90.50 90 ASP A CA 1
ATOM 700 C C . ASP A 1 90 ? -9.098 -0.687 -13.001 1.00 90.50 90 ASP A C 1
ATOM 702 O O . ASP A 1 90 ? -9.864 -1.623 -12.776 1.00 90.50 90 ASP A O 1
ATOM 706 N N . GLN A 1 91 ? -8.028 -0.832 -13.788 1.00 92.44 91 GLN A N 1
ATOM 707 C CA . GLN A 1 91 ? -7.653 -2.105 -14.407 1.00 92.44 91 GLN A CA 1
ATOM 708 C C . GLN A 1 91 ? -7.432 -3.205 -13.353 1.00 92.44 91 GLN A C 1
ATOM 710 O O . GLN A 1 91 ? -7.984 -4.297 -13.479 1.00 92.44 91 GLN A O 1
ATOM 715 N N . VAL A 1 92 ? -6.659 -2.924 -12.299 1.00 94.06 92 VAL A N 1
ATOM 716 C CA . VAL A 1 92 ? -6.388 -3.893 -11.223 1.00 94.06 92 VAL A CA 1
ATOM 717 C C . VAL A 1 92 ? -7.669 -4.290 -10.492 1.00 94.06 92 VAL A C 1
ATOM 719 O O . VAL A 1 92 ? -7.860 -5.464 -10.185 1.00 94.06 92 VAL A O 1
ATOM 722 N N . LEU A 1 93 ? -8.568 -3.339 -10.224 1.00 92.62 93 LEU A N 1
ATOM 723 C CA . LEU A 1 93 ? -9.856 -3.620 -9.587 1.00 92.62 93 LEU A CA 1
ATOM 724 C C . LEU A 1 93 ? -10.736 -4.528 -10.456 1.00 92.62 93 LEU A C 1
ATOM 726 O O . LEU A 1 93 ? -11.368 -5.434 -9.914 1.00 92.62 93 LEU A O 1
ATOM 730 N N . HIS A 1 94 ? -10.754 -4.332 -11.778 1.00 86.19 94 HIS A N 1
ATOM 731 C CA . HIS A 1 94 ? -11.433 -5.246 -12.702 1.00 86.19 94 HIS A CA 1
ATOM 732 C C . HIS A 1 94 ? -10.816 -6.651 -12.666 1.00 86.19 94 HIS A C 1
ATOM 734 O O . HIS A 1 94 ? -11.535 -7.615 -12.423 1.00 86.19 94 HIS A O 1
ATOM 740 N N . GLN A 1 95 ? -9.489 -6.771 -12.774 1.00 87.06 95 GLN A N 1
ATOM 741 C CA . GLN A 1 95 ? -8.796 -8.067 -12.707 1.00 87.06 95 GLN A CA 1
ATOM 742 C C . GLN A 1 95 ? -9.046 -8.800 -11.378 1.00 87.06 95 GLN A C 1
ATOM 744 O O . GLN A 1 95 ? -9.242 -10.017 -11.359 1.00 87.06 95 GLN A O 1
ATOM 749 N N . LEU A 1 96 ? -9.074 -8.068 -10.259 1.00 88.44 96 LEU A N 1
ATOM 750 C CA . LEU A 1 96 ? -9.403 -8.629 -8.949 1.00 88.44 96 LEU A CA 1
ATOM 751 C C . LEU A 1 96 ? -10.830 -9.178 -8.923 1.00 88.44 96 LEU A C 1
ATOM 753 O O . LEU A 1 96 ? -11.024 -10.292 -8.444 1.00 88.44 96 LEU A O 1
ATOM 757 N N . ARG A 1 97 ? -11.813 -8.441 -9.456 1.00 84.31 97 ARG A N 1
ATOM 758 C CA . ARG A 1 97 ? -13.217 -8.892 -9.544 1.00 84.31 97 ARG A CA 1
ATOM 759 C C . ARG A 1 97 ? -13.380 -10.119 -10.426 1.00 84.31 97 ARG A C 1
ATOM 761 O O . ARG A 1 97 ? -14.122 -11.029 -10.067 1.00 84.31 97 ARG A O 1
ATOM 768 N N . ASP A 1 98 ? -12.643 -10.189 -11.523 1.00 79.56 98 ASP A N 1
ATOM 769 C CA . ASP A 1 98 ? -12.673 -11.356 -12.402 1.00 79.56 98 ASP A CA 1
ATOM 770 C C . ASP A 1 98 ? -12.046 -12.590 -11.732 1.00 79.56 98 ASP A C 1
ATOM 772 O O . ASP A 1 98 ? -12.512 -13.711 -11.921 1.00 79.56 98 ASP A O 1
ATOM 776 N N . THR A 1 99 ? -11.030 -12.387 -10.886 1.00 78.19 99 THR A N 1
ATOM 777 C CA . THR A 1 99 ? -10.264 -13.474 -10.250 1.00 78.19 99 THR A CA 1
ATOM 778 C C . THR A 1 99 ? -10.854 -13.968 -8.923 1.00 78.19 99 THR A C 1
ATOM 780 O O . THR A 1 99 ? -10.727 -15.148 -8.577 1.00 78.19 99 THR A O 1
ATOM 783 N N . LEU A 1 100 ? -11.435 -13.065 -8.129 1.00 78.06 100 LEU A N 1
ATOM 784 C CA . LEU A 1 100 ? -11.945 -13.336 -6.777 1.00 78.06 100 LEU A CA 1
ATOM 785 C C . LEU A 1 100 ? -13.477 -13.387 -6.716 1.00 78.06 100 LEU A C 1
ATOM 787 O O . LEU A 1 100 ? -14.022 -13.858 -5.721 1.00 78.06 100 LEU A O 1
ATOM 791 N N . GLY A 1 101 ? -14.159 -12.943 -7.773 1.00 72.81 101 GLY A N 1
ATOM 792 C CA . GLY A 1 101 ? -15.605 -12.757 -7.813 1.00 72.81 101 GLY A CA 1
ATOM 793 C C . GLY A 1 101 ? -15.995 -11.278 -7.759 1.00 72.81 101 GLY A C 1
ATOM 794 O O . GLY A 1 101 ? -15.282 -10.441 -7.212 1.00 72.81 101 GLY A O 1
ATOM 795 N N . GLN A 1 102 ? -17.147 -10.951 -8.350 1.00 67.62 102 GLN A N 1
ATOM 796 C CA . GLN A 1 102 ? -17.618 -9.564 -8.478 1.00 67.62 102 GLN A CA 1
ATOM 797 C C . GLN A 1 102 ? -17.989 -8.926 -7.129 1.00 67.62 102 GLN A C 1
ATOM 799 O O . GLN A 1 102 ? -17.916 -7.705 -6.989 1.00 67.62 102 GLN A O 1
ATOM 804 N N . ASP A 1 103 ? -18.362 -9.743 -6.141 1.00 72.25 103 ASP A N 1
ATOM 805 C CA . ASP A 1 103 ? -18.644 -9.296 -4.780 1.00 72.25 103 ASP A CA 1
ATOM 806 C C . ASP A 1 103 ? -17.383 -9.393 -3.911 1.00 72.25 103 ASP A C 1
ATOM 808 O O . ASP A 1 103 ? -16.885 -10.480 -3.619 1.00 72.25 103 ASP A O 1
ATOM 812 N N . MET A 1 104 ? -16.869 -8.233 -3.502 1.00 74.00 104 MET A N 1
ATOM 813 C CA . MET A 1 104 ? -15.694 -8.110 -2.633 1.00 74.00 104 MET A CA 1
ATOM 814 C C . MET A 1 104 ? -16.078 -8.027 -1.149 1.00 74.00 104 MET A C 1
ATOM 816 O O . MET A 1 104 ? -15.209 -7.855 -0.284 1.00 74.00 104 MET A O 1
ATOM 820 N N . GLN A 1 105 ? -17.371 -8.119 -0.827 1.00 80.88 105 GLN A N 1
ATOM 821 C CA . GLN A 1 105 ? -17.867 -7.958 0.525 1.00 80.88 105 GLN A CA 1
ATOM 822 C C . GLN A 1 105 ? -17.327 -9.055 1.446 1.00 80.88 105 GLN A C 1
ATOM 824 O O . GLN A 1 105 ? -17.423 -10.253 1.192 1.00 80.88 105 GLN A O 1
ATOM 829 N N . GLY A 1 106 ? -16.746 -8.627 2.568 1.00 75.19 106 GLY A N 1
ATOM 830 C CA . GLY A 1 106 ? -16.186 -9.546 3.558 1.00 75.19 106 GLY A CA 1
ATOM 831 C C . GLY A 1 106 ? -14.793 -10.085 3.221 1.00 75.19 106 GLY A C 1
ATOM 832 O O . GLY A 1 106 ? -14.238 -10.807 4.052 1.00 75.19 106 GLY A O 1
ATOM 833 N N . LEU A 1 107 ? -14.198 -9.694 2.089 1.00 85.62 107 LEU A N 1
ATOM 834 C CA . LEU A 1 107 ? -12.780 -9.921 1.821 1.00 85.62 107 LEU A CA 1
ATOM 835 C C . LEU A 1 107 ? -11.910 -8.969 2.643 1.00 85.62 107 LEU A C 1
ATOM 837 O O . LEU A 1 107 ? -12.286 -7.828 2.940 1.00 85.62 107 LEU A O 1
ATOM 841 N N . TYR A 1 108 ? -10.726 -9.446 3.007 1.00 88.94 108 TYR A N 1
ATOM 842 C CA . TYR A 1 108 ? -9.714 -8.662 3.695 1.00 88.94 108 TYR A CA 1
ATOM 843 C C . TYR A 1 108 ? -8.445 -8.607 2.849 1.00 88.94 108 TYR A C 1
ATOM 845 O O . TYR A 1 108 ? -7.909 -9.647 2.493 1.00 88.94 108 TYR A O 1
ATOM 853 N N . PHE A 1 109 ? -7.949 -7.412 2.545 1.00 93.69 109 PHE A N 1
ATOM 854 C CA . PHE A 1 109 ? -6.746 -7.208 1.745 1.00 93.69 109 PHE A CA 1
ATOM 855 C C . PHE A 1 109 ? -5.585 -6.692 2.594 1.00 93.69 109 PHE A C 1
ATOM 857 O O . PHE A 1 109 ? -5.723 -5.669 3.267 1.00 93.69 109 PHE A O 1
ATOM 864 N N . GLU A 1 110 ? -4.424 -7.337 2.483 1.00 93.94 110 GLU A N 1
ATOM 865 C CA . GLU A 1 110 ? -3.145 -6.822 2.983 1.00 93.94 110 GLU A CA 1
ATOM 866 C C . GLU A 1 110 ? -2.317 -6.275 1.820 1.00 93.94 110 GLU A C 1
ATOM 868 O O . GLU A 1 110 ? -1.887 -7.023 0.942 1.00 93.94 110 GLU A O 1
ATOM 873 N N . ILE A 1 111 ? -2.054 -4.968 1.790 1.00 96.25 111 ILE A N 1
ATOM 874 C CA . ILE A 1 111 ? -1.254 -4.356 0.724 1.00 96.25 111 ILE A CA 1
ATOM 875 C C . ILE A 1 111 ? 0.189 -4.151 1.186 1.00 96.25 111 ILE A C 1
ATOM 877 O O . ILE A 1 111 ? 0.509 -3.284 2.001 1.00 96.25 111 ILE A O 1
ATOM 881 N N . HIS A 1 112 ? 1.092 -4.893 0.558 1.00 94.75 112 HIS A N 1
ATOM 882 C CA . HIS A 1 112 ? 2.540 -4.848 0.727 1.00 94.75 112 HIS A CA 1
ATOM 883 C C . HIS A 1 112 ? 3.197 -4.120 -0.455 1.00 94.75 112 HIS A C 1
ATOM 885 O O . HIS A 1 112 ? 4.058 -4.651 -1.162 1.00 94.75 112 HIS A O 1
ATOM 891 N N . ALA A 1 113 ? 2.778 -2.876 -0.695 1.00 90.94 113 ALA A N 1
ATOM 892 C CA . ALA A 1 113 ? 3.231 -2.070 -1.827 1.00 90.94 113 ALA A CA 1
ATOM 893 C C . ALA A 1 113 ? 3.482 -0.600 -1.452 1.00 90.94 113 ALA A C 1
ATOM 895 O O . ALA A 1 113 ? 2.913 -0.056 -0.501 1.00 90.94 113 ALA A O 1
ATOM 896 N N . GLY A 1 114 ? 4.358 0.060 -2.218 1.00 85.06 114 GLY A N 1
ATOM 897 C CA . GLY A 1 114 ? 4.633 1.493 -2.069 1.00 85.06 114 GLY A CA 1
ATOM 898 C C . GLY A 1 114 ? 3.436 2.364 -2.467 1.00 85.06 114 GLY A C 1
ATOM 899 O O . GLY A 1 114 ? 2.573 1.916 -3.218 1.00 85.06 114 GLY A O 1
ATOM 900 N N . SER A 1 115 ? 3.412 3.625 -2.013 1.00 83.44 115 SER A N 1
ATOM 901 C CA . SER A 1 115 ? 2.293 4.563 -2.236 1.00 83.44 115 SER A CA 1
ATOM 902 C C . SER A 1 115 ? 1.810 4.671 -3.684 1.00 83.44 115 SER A C 1
ATOM 904 O O . SER A 1 115 ? 0.592 4.727 -3.875 1.00 83.44 115 SE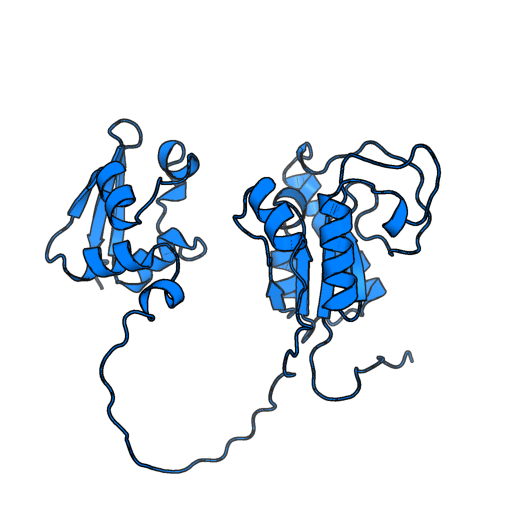R A O 1
ATOM 906 N N . PRO A 1 116 ? 2.679 4.624 -4.720 1.00 82.00 116 PRO A N 1
ATOM 907 C CA . PRO A 1 116 ? 2.213 4.727 -6.101 1.00 82.00 116 PRO A CA 1
ATOM 908 C C . PRO A 1 116 ? 1.212 3.639 -6.506 1.00 82.00 116 PRO A C 1
ATOM 910 O O . PRO A 1 116 ? 0.365 3.910 -7.346 1.00 82.00 116 PRO A O 1
ATOM 913 N N . TYR A 1 117 ? 1.284 2.451 -5.896 1.00 83.25 117 TYR A N 1
ATOM 914 C CA . TYR A 1 117 ? 0.440 1.295 -6.223 1.00 83.25 117 TYR A CA 1
ATOM 915 C C . TYR A 1 117 ? -0.875 1.239 -5.448 1.00 83.25 117 TYR A C 1
ATOM 917 O O . TYR A 1 117 ? -1.713 0.402 -5.750 1.00 83.25 117 TYR A O 1
ATOM 925 N N . ARG A 1 118 ? -1.063 2.074 -4.422 1.00 88.81 118 ARG A N 1
ATOM 926 C CA . ARG A 1 118 ? -2.205 1.936 -3.500 1.00 88.81 118 ARG A CA 1
ATOM 927 C C . ARG A 1 118 ? -3.014 3.215 -3.309 1.00 88.81 118 ARG A C 1
ATOM 929 O O . ARG A 1 118 ? -4.236 3.148 -3.205 1.00 88.81 118 ARG A O 1
ATOM 936 N N . ASP A 1 119 ? -2.354 4.371 -3.346 1.00 83.00 119 ASP A N 1
ATOM 937 C CA . ASP A 1 119 ? -2.953 5.643 -2.924 1.00 83.00 119 ASP A CA 1
ATOM 938 C C . ASP A 1 119 ? -3.702 6.361 -4.074 1.00 83.00 119 ASP A C 1
ATOM 940 O O . ASP A 1 119 ? -4.208 7.461 -3.892 1.00 83.00 119 ASP A O 1
ATOM 944 N N . HIS A 1 120 ? -3.785 5.755 -5.268 1.00 85.75 120 HIS A N 1
ATOM 945 C CA . HIS A 1 120 ? -4.376 6.358 -6.478 1.00 85.75 120 HIS A CA 1
ATOM 946 C C . HIS A 1 120 ? -5.594 5.588 -7.008 1.00 85.75 120 HIS A C 1
ATOM 948 O O . HIS A 1 120 ? -5.709 5.349 -8.205 1.00 85.75 120 HIS A O 1
ATOM 954 N N . GLY A 1 121 ? -6.509 5.211 -6.117 1.00 87.31 121 GLY A N 1
ATOM 955 C CA . GLY A 1 121 ? -7.789 4.596 -6.483 1.00 87.31 121 GLY A CA 1
ATOM 956 C C . GLY A 1 121 ? -7.925 3.134 -6.071 1.00 87.31 121 GLY A C 1
ATOM 957 O O . GLY A 1 121 ? -9.040 2.711 -5.800 1.00 87.31 121 GLY A O 1
ATOM 958 N N . LEU A 1 122 ? -6.826 2.385 -5.918 1.00 91.88 122 LEU A N 1
ATOM 959 C CA . LEU A 1 122 ? -6.896 0.969 -5.536 1.00 91.88 122 LEU A CA 1
ATOM 960 C C . LEU A 1 122 ? -7.529 0.766 -4.147 1.00 91.88 122 LEU A C 1
ATOM 962 O O . LEU A 1 122 ? -8.526 0.060 -4.036 1.00 91.88 122 LEU A O 1
ATOM 966 N N . ILE A 1 123 ? -7.011 1.419 -3.094 1.00 91.69 123 ILE A N 1
ATOM 967 C CA . ILE A 1 123 ? -7.596 1.311 -1.738 1.00 91.69 123 ILE A CA 1
ATOM 968 C C . ILE A 1 123 ? -9.048 1.801 -1.724 1.00 91.69 123 ILE A C 1
ATOM 970 O O . ILE A 1 123 ? -9.914 1.161 -1.123 1.00 91.69 123 ILE A O 1
ATOM 974 N N . ALA A 1 124 ? -9.312 2.926 -2.395 1.00 89.81 124 ALA A N 1
ATOM 975 C CA . ALA A 1 124 ? -10.642 3.517 -2.455 1.00 89.81 124 ALA A CA 1
ATOM 976 C C . ALA A 1 124 ? -11.640 2.569 -3.134 1.00 89.81 124 ALA A C 1
ATOM 978 O O . ALA A 1 124 ? -12.721 2.342 -2.601 1.00 89.81 124 ALA A O 1
ATOM 979 N N . GLY A 1 125 ? -11.262 1.961 -4.260 1.00 90.81 125 GLY A N 1
ATOM 980 C CA . GLY A 1 125 ? -12.106 1.029 -4.999 1.00 90.81 125 GLY A CA 1
ATOM 981 C C . GLY A 1 125 ? -12.332 -0.298 -4.277 1.00 90.81 125 GLY A C 1
ATOM 982 O O . GLY A 1 125 ? -13.449 -0.807 -4.299 1.00 90.81 125 GLY A O 1
ATOM 983 N N . LEU A 1 126 ? -11.319 -0.826 -3.580 1.00 91.38 126 LEU A N 1
ATOM 984 C CA . LEU A 1 126 ? -11.470 -2.013 -2.730 1.00 91.38 126 LEU A CA 1
ATOM 985 C C . LEU A 1 126 ? -12.447 -1.749 -1.578 1.00 91.38 126 LEU A C 1
ATOM 987 O O . LEU A 1 126 ? -13.382 -2.519 -1.364 1.00 91.38 126 LEU A O 1
ATOM 991 N N . THR A 1 127 ? -12.270 -0.627 -0.877 1.00 90.50 127 THR A N 1
ATOM 992 C CA . THR A 1 127 ? -13.146 -0.229 0.236 1.00 90.50 127 THR A CA 1
ATOM 993 C C . THR A 1 127 ? -14.573 0.045 -0.243 1.00 90.50 127 THR A C 1
ATOM 995 O O . THR A 1 127 ? -15.529 -0.400 0.387 1.00 90.50 127 THR A O 1
ATOM 998 N N . ALA A 1 128 ? -14.734 0.719 -1.387 1.00 87.38 128 ALA A N 1
ATOM 999 C CA . ALA A 1 128 ? -16.040 0.961 -2.002 1.00 87.38 128 ALA A CA 1
ATOM 1000 C C . ALA A 1 128 ? -16.743 -0.342 -2.420 1.00 87.38 128 ALA A C 1
ATOM 1002 O O . ALA A 1 128 ? -17.967 -0.417 -2.376 1.00 87.38 128 ALA A O 1
ATOM 1003 N N . GLY A 1 129 ? -15.979 -1.382 -2.769 1.00 85.06 129 GLY A N 1
ATOM 1004 C CA . GLY A 1 129 ? -16.485 -2.736 -3.009 1.00 85.06 129 GLY A CA 1
ATOM 1005 C C . GLY A 1 129 ? -16.854 -3.517 -1.740 1.00 85.06 129 GLY A C 1
ATOM 1006 O O . GLY A 1 129 ? -17.240 -4.675 -1.842 1.00 85.06 129 GLY A O 1
ATOM 1007 N N . GLY A 1 130 ? -16.729 -2.924 -0.548 1.00 86.12 130 GLY A N 1
ATOM 1008 C CA . GLY A 1 130 ? -17.056 -3.574 0.725 1.00 86.12 130 GLY A CA 1
ATOM 1009 C C . GLY A 1 130 ? -15.931 -4.428 1.317 1.00 86.12 130 GLY A C 1
ATOM 1010 O O . GLY A 1 130 ? -16.161 -5.141 2.301 1.00 86.12 130 GLY A O 1
ATOM 1011 N N . ALA A 1 131 ? -14.721 -4.356 0.755 1.00 88.06 131 ALA A N 1
ATOM 1012 C CA . ALA A 1 131 ? -13.558 -5.025 1.316 1.00 88.06 131 ALA A CA 1
ATOM 1013 C C . ALA A 1 131 ? -12.964 -4.233 2.490 1.00 88.06 131 ALA A C 1
ATOM 1015 O O . ALA A 1 131 ? -13.059 -3.009 2.574 1.00 88.06 131 ALA A O 1
ATOM 1016 N N . THR A 1 132 ? -12.300 -4.938 3.401 1.00 89.88 132 THR A N 1
ATOM 1017 C CA . THR A 1 132 ? -11.437 -4.317 4.416 1.00 89.88 132 THR A CA 1
ATOM 1018 C C . THR A 1 132 ? -10.004 -4.298 3.899 1.00 89.88 132 THR A C 1
ATOM 1020 O O . THR A 1 132 ? -9.559 -5.298 3.349 1.00 89.88 132 THR A O 1
ATOM 1023 N N . VAL A 1 133 ? -9.275 -3.195 4.075 1.00 91.19 133 VAL A N 1
ATOM 1024 C CA . VAL A 1 133 ? -7.903 -3.056 3.560 1.00 91.19 133 VAL A CA 1
ATOM 1025 C C . VAL A 1 133 ? -6.955 -2.609 4.666 1.00 91.19 133 VAL A C 1
ATOM 1027 O O . VAL A 1 133 ? -7.269 -1.689 5.420 1.00 91.19 133 VAL A O 1
ATOM 1030 N N . THR A 1 134 ? -5.773 -3.216 4.732 1.00 90.44 134 THR A N 1
ATOM 1031 C CA . THR A 1 134 ? -4.662 -2.778 5.581 1.00 90.44 134 THR A CA 1
ATOM 1032 C C . THR A 1 134 ? -3.360 -2.672 4.800 1.00 90.44 134 THR A C 1
ATOM 1034 O O . THR A 1 134 ? -3.192 -3.227 3.715 1.00 90.44 134 THR A O 1
ATOM 1037 N N . VAL A 1 135 ? -2.421 -1.905 5.353 1.00 90.88 135 VAL A N 1
ATOM 1038 C CA . VAL A 1 135 ? -1.077 -1.715 4.801 1.00 90.88 135 VAL A CA 1
ATOM 1039 C C . VAL A 1 135 ? -0.093 -1.929 5.955 1.00 90.88 135 VAL A C 1
ATOM 1041 O O . VAL A 1 135 ? 0.268 -0.957 6.622 1.00 90.88 135 VAL A O 1
ATOM 1044 N N . PRO A 1 136 ? 0.319 -3.180 6.248 1.00 88.19 136 PRO A N 1
ATOM 1045 C CA . PRO A 1 136 ? 1.045 -3.504 7.484 1.00 88.19 136 PRO A CA 1
ATOM 1046 C C . PRO A 1 136 ? 2.331 -2.695 7.680 1.00 88.19 136 PRO A C 1
ATOM 1048 O O .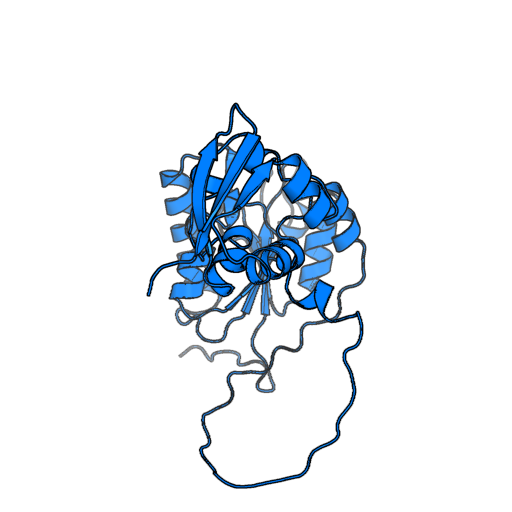 PRO A 1 136 ? 2.667 -2.287 8.786 1.00 88.19 136 PRO A O 1
ATOM 1051 N N . ALA A 1 137 ? 3.021 -2.401 6.579 1.00 86.06 137 ALA A N 1
ATOM 1052 C CA . ALA A 1 137 ? 4.271 -1.654 6.573 1.00 86.06 137 ALA A CA 1
ATOM 1053 C C . ALA A 1 137 ? 4.099 -0.155 6.240 1.00 86.06 137 ALA A C 1
ATOM 1055 O O . ALA A 1 137 ? 5.043 0.494 5.776 1.00 86.06 137 ALA A O 1
ATOM 1056 N N . ALA A 1 138 ? 2.895 0.406 6.408 1.00 82.06 138 ALA A N 1
ATOM 1057 C CA . ALA A 1 138 ? 2.635 1.820 6.146 1.00 82.06 138 ALA A CA 1
ATOM 1058 C C . ALA A 1 138 ? 3.515 2.729 7.012 1.00 82.06 138 ALA A C 1
ATOM 1060 O O . ALA A 1 138 ? 3.714 2.498 8.199 1.00 82.06 138 ALA A O 1
ATOM 1061 N N . GLY A 1 139 ? 4.048 3.790 6.403 1.00 81.25 139 GLY A N 1
ATOM 1062 C CA . GLY A 1 139 ? 4.874 4.780 7.101 1.00 81.25 139 GLY A CA 1
ATOM 1063 C C . GLY A 1 139 ? 6.288 4.314 7.471 1.00 81.25 139 GLY A C 1
ATOM 1064 O O . GLY A 1 139 ? 7.093 5.147 7.883 1.00 81.25 139 GLY A O 1
ATOM 1065 N N . LEU A 1 140 ? 6.627 3.035 7.282 1.00 82.69 140 LEU A N 1
ATOM 1066 C CA . LEU A 1 140 ? 7.973 2.519 7.526 1.00 82.69 140 LEU A CA 1
ATOM 1067 C C . LEU A 1 140 ? 8.933 2.924 6.398 1.00 82.69 140 LEU A C 1
ATOM 1069 O O . LEU A 1 140 ? 8.623 2.781 5.209 1.00 82.69 140 LEU A O 1
ATOM 1073 N N . SER A 1 141 ? 10.131 3.378 6.770 1.00 84.56 141 SER A N 1
ATOM 1074 C CA . SER A 1 141 ? 11.255 3.549 5.838 1.00 84.56 141 SER A CA 1
ATOM 1075 C C . SER A 1 141 ? 11.704 2.209 5.246 1.00 84.56 141 SER A C 1
ATOM 1077 O O . SER A 1 141 ? 11.395 1.154 5.793 1.00 84.56 141 SER A O 1
ATOM 1079 N N . LEU A 1 142 ? 12.481 2.222 4.157 1.00 79.25 142 LEU A N 1
ATOM 1080 C CA . LEU A 1 142 ? 12.951 0.987 3.515 1.00 79.25 142 LEU A CA 1
ATOM 1081 C C . LEU A 1 142 ? 13.683 0.047 4.493 1.00 79.25 142 LEU A C 1
ATOM 1083 O O . LEU A 1 142 ? 13.379 -1.140 4.528 1.00 79.25 142 LEU A O 1
ATOM 1087 N N . GLY A 1 143 ? 14.591 0.575 5.321 1.00 84.25 143 GLY A N 1
ATOM 1088 C CA . GLY A 1 143 ? 15.302 -0.228 6.323 1.00 84.25 143 GLY A CA 1
ATOM 1089 C C . GLY A 1 143 ? 14.369 -0.823 7.383 1.00 84.25 143 GLY A C 1
ATOM 1090 O O . GLY A 1 143 ? 14.487 -1.997 7.722 1.00 84.25 143 GLY A O 1
ATOM 1091 N N . GLN A 1 144 ? 13.381 -0.053 7.849 1.00 88.25 144 GLN A N 1
ATOM 1092 C CA . GLN A 1 144 ? 12.372 -0.545 8.795 1.00 88.25 144 GLN A CA 1
ATOM 1093 C C . GLN A 1 144 ? 11.449 -1.589 8.165 1.00 88.25 144 GLN A C 1
ATOM 1095 O O . GLN A 1 144 ? 11.067 -2.537 8.840 1.00 88.25 144 GLN A O 1
ATOM 1100 N N . GLN A 1 145 ? 11.112 -1.449 6.881 1.00 87.56 145 GLN A N 1
ATOM 1101 C CA . GLN A 1 145 ? 10.359 -2.471 6.156 1.00 87.56 145 GLN A C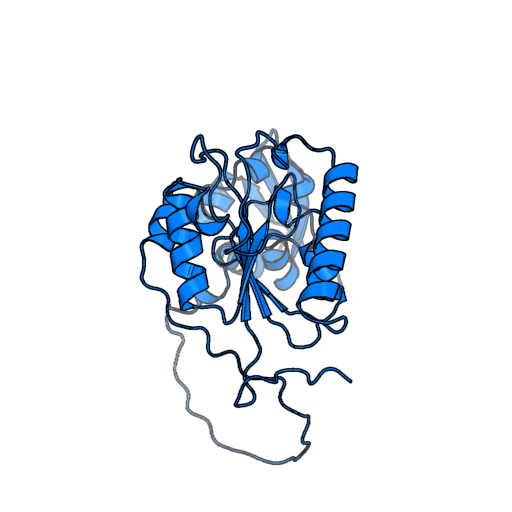A 1
ATOM 1102 C C . GLN A 1 145 ? 11.156 -3.769 6.065 1.00 87.56 145 GLN A C 1
ATOM 1104 O O . GLN A 1 145 ? 10.601 -4.826 6.333 1.00 87.56 145 GLN A O 1
ATOM 1109 N N . LEU A 1 146 ? 12.448 -3.703 5.733 1.00 88.75 146 LEU A N 1
ATOM 1110 C CA . LEU A 1 146 ? 13.309 -4.888 5.702 1.00 88.75 146 LEU A CA 1
ATOM 1111 C C . LEU A 1 146 ? 13.371 -5.574 7.073 1.00 88.75 146 LEU A C 1
ATOM 1113 O O . LEU A 1 146 ? 13.208 -6.786 7.143 1.00 88.75 146 LEU A O 1
ATOM 1117 N N . ALA A 1 147 ? 13.524 -4.808 8.157 1.00 89.56 147 ALA A N 1
ATOM 1118 C CA . ALA A 1 147 ? 13.497 -5.351 9.516 1.00 89.56 147 ALA A CA 1
ATOM 1119 C C . ALA A 1 147 ? 12.133 -5.968 9.872 1.00 89.56 147 ALA A C 1
ATOM 1121 O O . ALA A 1 147 ? 12.073 -7.076 10.396 1.00 89.56 147 ALA A O 1
ATOM 1122 N N . PHE A 1 148 ? 11.033 -5.290 9.534 1.00 88.69 148 PHE A N 1
ATOM 1123 C CA . PHE A 1 148 ? 9.671 -5.789 9.725 1.00 88.69 148 PHE A CA 1
ATOM 1124 C C . PHE A 1 148 ? 9.460 -7.129 9.006 1.00 88.69 148 PHE A C 1
ATOM 1126 O O . PHE A 1 148 ? 9.055 -8.110 9.628 1.00 88.69 148 PHE A O 1
ATOM 1133 N N . TYR A 1 149 ? 9.829 -7.208 7.725 1.00 90.75 149 TYR A N 1
ATOM 1134 C CA . TYR A 1 149 ? 9.727 -8.428 6.922 1.00 90.75 149 TYR A CA 1
ATOM 1135 C C . TYR A 1 149 ? 10.811 -9.466 7.214 1.00 90.75 149 TYR A C 1
ATOM 1137 O O . TYR A 1 149 ? 10.787 -10.524 6.595 1.00 90.75 149 TYR A O 1
ATOM 1145 N N . ALA A 1 150 ? 11.749 -9.213 8.127 1.00 87.88 150 ALA A N 1
ATOM 1146 C CA . ALA A 1 150 ? 12.660 -10.233 8.643 1.00 87.88 150 ALA A CA 1
ATOM 1147 C C . ALA A 1 150 ? 12.045 -11.006 9.825 1.00 87.88 150 ALA A C 1
ATOM 1149 O O . ALA A 1 150 ? 12.489 -12.107 10.140 1.00 87.88 150 ALA A O 1
ATOM 1150 N N . THR A 1 151 ? 10.999 -10.468 10.462 1.00 85.31 151 THR A N 1
ATOM 1151 C CA . THR A 1 151 ? 10.298 -11.134 11.574 1.00 85.31 151 THR A CA 1
ATOM 1152 C C . THR A 1 151 ? 9.413 -12.287 11.094 1.00 85.31 151 THR A C 1
ATOM 1154 O O . THR A 1 151 ? 9.073 -12.367 9.913 1.00 85.31 151 THR A O 1
ATOM 1157 N N . ASN A 1 152 ? 9.034 -13.208 11.985 1.00 73.38 152 ASN A N 1
ATOM 1158 C CA . ASN A 1 152 ? 8.101 -14.275 11.629 1.00 73.38 152 ASN A CA 1
ATOM 1159 C C . ASN A 1 152 ? 6.653 -13.810 11.854 1.00 73.38 152 ASN A C 1
ATOM 1161 O O . ASN A 1 152 ? 6.290 -13.544 13.006 1.00 73.38 152 ASN A O 1
ATOM 1165 N N . PRO A 1 153 ? 5.827 -13.691 10.802 1.00 72.69 153 PRO A N 1
ATOM 1166 C CA . PRO A 1 153 ? 4.446 -13.284 10.979 1.00 72.69 153 PRO A CA 1
ATOM 1167 C C . PRO A 1 153 ? 3.632 -14.389 11.660 1.00 72.69 153 PRO A C 1
ATOM 1169 O O . PRO A 1 153 ? 3.927 -15.579 11.547 1.00 72.69 153 PRO A O 1
ATOM 1172 N N . ARG A 1 154 ? 2.573 -13.992 12.371 1.00 62.78 154 ARG A N 1
ATOM 1173 C CA . ARG A 1 154 ? 1.530 -14.921 12.821 1.00 62.78 154 ARG A CA 1
ATOM 1174 C C . ARG A 1 154 ? 0.365 -14.871 11.829 1.00 62.78 154 ARG A C 1
ATOM 1176 O O . ARG A 1 154 ? -0.028 -13.761 11.469 1.00 62.78 154 ARG A O 1
ATOM 1183 N N . PRO A 1 155 ? -0.217 -16.017 11.429 1.00 60.94 155 PRO A N 1
ATOM 1184 C CA . PRO A 1 155 ? -1.382 -16.033 10.550 1.00 60.94 155 PRO A CA 1
ATOM 1185 C C . PRO A 1 155 ? -2.532 -15.200 11.120 1.00 60.94 155 PRO A C 1
ATOM 1187 O O . PRO A 1 155 ? -2.871 -15.312 12.304 1.00 60.94 155 PRO A O 1
ATOM 1190 N N . LEU A 1 156 ? -3.149 -14.369 10.279 1.00 60.34 156 LEU A N 1
ATOM 1191 C CA . LEU A 1 156 ? -4.262 -13.529 10.701 1.00 60.34 156 LEU A CA 1
ATOM 1192 C C . LEU A 1 156 ? -5.544 -14.355 10.843 1.00 60.34 156 LEU A C 1
ATOM 1194 O O . LEU A 1 156 ? -6.129 -14.848 9.877 1.00 60.34 156 LEU A O 1
ATOM 1198 N N . SER A 1 157 ? -6.032 -14.461 12.078 1.00 62.91 157 SER A N 1
ATOM 1199 C CA . SER A 1 157 ? -7.369 -14.981 12.361 1.00 62.91 157 SER A CA 1
ATOM 1200 C C . SER A 1 157 ? -8.372 -13.833 12.372 1.00 62.91 157 SER A C 1
ATOM 1202 O O . SER A 1 157 ? -8.531 -13.168 13.392 1.00 62.91 157 SER A O 1
ATOM 1204 N N . ILE A 1 158 ? -9.030 -13.580 11.236 1.00 63.72 158 ILE A N 1
ATOM 1205 C CA . ILE A 1 158 ? -10.012 -12.495 11.096 1.00 63.72 158 ILE A CA 1
ATOM 1206 C C . ILE A 1 158 ? -11.430 -13.063 11.189 1.00 63.72 158 ILE A C 1
ATOM 1208 O O . ILE A 1 158 ? -11.892 -13.686 10.227 1.00 63.72 158 ILE A O 1
ATOM 1212 N N . PRO A 1 159 ? -12.152 -12.848 12.306 1.00 53.59 159 PRO A N 1
ATOM 1213 C CA . PRO A 1 159 ? -13.523 -13.315 12.438 1.00 53.59 159 PRO A CA 1
ATOM 1214 C C . PRO A 1 159 ? -14.401 -12.773 11.304 1.00 53.59 159 PRO A C 1
ATOM 1216 O O . PRO A 1 159 ? -14.330 -11.596 10.933 1.00 53.59 159 PRO A O 1
ATOM 1219 N N . GLY A 1 160 ? -15.245 -13.637 10.752 1.00 54.78 160 GLY A N 1
ATOM 1220 C CA . GLY A 1 160 ? -16.268 -13.274 9.782 1.00 54.78 160 GLY A CA 1
ATOM 1221 C C . GLY A 1 160 ? -17.234 -12.228 10.345 1.00 54.78 160 GLY A C 1
ATOM 1222 O O . GLY A 1 160 ? -17.294 -12.013 11.561 1.00 54.78 160 GLY A O 1
ATOM 1223 N N . PRO A 1 161 ? -17.983 -11.527 9.480 1.00 55.56 161 PRO A N 1
ATOM 1224 C CA . PRO A 1 161 ? -19.019 -10.611 9.944 1.00 55.56 161 PRO A CA 1
ATOM 1225 C C . PRO A 1 161 ? -19.985 -11.348 10.887 1.00 55.56 161 PRO A C 1
ATOM 1227 O O . PRO A 1 161 ? -20.591 -12.351 10.515 1.00 55.56 161 PRO A O 1
ATOM 1230 N N . ARG A 1 162 ? -20.100 -10.864 12.133 1.00 49.00 162 ARG A N 1
ATOM 1231 C CA . ARG A 1 162 ? -21.083 -11.370 13.098 1.00 49.00 162 ARG A CA 1
ATOM 1232 C C . ARG A 1 162 ? -22.471 -10.984 12.597 1.00 49.00 162 ARG A C 1
ATOM 1234 O O . ARG A 1 162 ? -22.768 -9.796 12.506 1.00 49.00 162 ARG A O 1
ATOM 1241 N N . GLY A 1 163 ? -23.298 -11.976 12.273 1.00 39.09 163 GLY A N 1
ATOM 1242 C CA . GLY A 1 163 ? -24.718 -11.753 12.014 1.00 39.09 163 GLY A CA 1
ATOM 1243 C C . GLY A 1 163 ? -25.363 -11.063 13.217 1.00 39.09 163 GLY A C 1
ATOM 1244 O O . GLY A 1 163 ? -25.106 -11.431 14.364 1.00 39.09 163 GLY A O 1
ATOM 1245 N N . SER A 1 164 ? -26.158 -10.029 12.959 1.00 32.75 164 SER A N 1
ATOM 1246 C CA . SER A 1 164 ? -26.924 -9.310 13.972 1.00 32.75 164 SER A CA 1
ATOM 1247 C C . SER A 1 164 ? -27.922 -10.258 14.640 1.00 32.75 164 SER A C 1
ATOM 1249 O O . SER A 1 164 ? -28.957 -10.570 14.057 1.00 32.75 164 SER A O 1
ATOM 1251 N N . SER A 1 165 ? -27.629 -10.702 15.861 1.00 33.69 165 SER A N 1
ATOM 1252 C CA . SER A 1 165 ? -28.636 -11.269 16.756 1.00 33.69 165 SER A CA 1
ATOM 1253 C C . SER A 1 165 ? -28.836 -10.303 17.916 1.00 33.69 165 SER A C 1
ATOM 1255 O O . SER A 1 165 ? -27.949 -10.090 18.742 1.00 33.69 165 SER A O 1
ATOM 1257 N N . THR A 1 166 ? -29.991 -9.647 17.915 1.00 35.50 166 THR A N 1
ATOM 1258 C CA . THR A 1 166 ? -30.483 -8.802 18.996 1.00 35.50 166 THR A CA 1
ATOM 1259 C C . THR A 1 166 ? -30.986 -9.684 20.133 1.00 35.50 166 THR A C 1
ATOM 1261 O O . THR A 1 166 ? -32.038 -10.305 20.000 1.00 35.50 166 THR A O 1
ATOM 1264 N N . HIS A 1 167 ? -30.293 -9.694 21.269 1.00 29.12 167 HIS A N 1
ATOM 1265 C CA . HIS A 1 167 ? -30.915 -10.060 22.540 1.00 29.12 167 HIS A CA 1
ATOM 1266 C C . HIS A 1 167 ? -30.308 -9.242 23.695 1.00 29.12 167 HIS A C 1
ATOM 1268 O O . HIS A 1 167 ? -29.137 -9.391 24.034 1.00 29.12 167 HIS A O 1
ATOM 1274 N N . ARG A 1 168 ? -31.128 -8.333 24.246 1.00 30.72 168 ARG A N 1
ATOM 1275 C CA . ARG A 1 168 ? -31.029 -7.711 25.591 1.00 30.72 168 ARG A CA 1
ATOM 1276 C C . ARG A 1 168 ? -31.274 -8.789 26.660 1.00 30.72 168 ARG A C 1
ATOM 1278 O O . ARG A 1 168 ? -31.936 -9.771 26.327 1.00 30.72 168 ARG A O 1
ATOM 1285 N N . ASP A 1 169 ? -30.873 -8.736 27.933 1.00 29.86 169 ASP A N 1
ATOM 1286 C CA . ASP A 1 169 ? -30.332 -7.780 28.943 1.00 29.86 169 ASP A CA 1
ATOM 1287 C C . ASP A 1 169 ? -29.852 -8.686 30.147 1.00 29.86 169 ASP A C 1
ATOM 1289 O O . ASP A 1 169 ? -30.014 -9.904 30.029 1.00 29.86 169 ASP A O 1
ATOM 1293 N N . PRO A 1 170 ? -29.465 -8.239 31.375 1.00 40.66 170 PRO A N 1
ATOM 1294 C CA . PRO A 1 170 ? -28.587 -7.146 31.841 1.00 40.66 170 PRO A CA 1
ATOM 1295 C C . PRO A 1 170 ? -27.555 -7.548 32.966 1.00 40.66 170 PRO A C 1
ATOM 1297 O O . PRO A 1 170 ? -27.611 -8.633 33.528 1.00 40.66 170 PRO A O 1
ATOM 1300 N N . ALA A 1 171 ? -26.650 -6.600 33.303 1.00 26.36 171 ALA A N 1
ATOM 1301 C CA . ALA A 1 171 ? -25.917 -6.302 34.575 1.00 26.36 171 ALA A CA 1
ATOM 1302 C C . ALA A 1 171 ? -25.304 -7.442 35.445 1.00 26.36 171 ALA A C 1
ATOM 1304 O O . ALA A 1 171 ? -26.026 -8.226 36.042 1.00 26.36 171 ALA A O 1
ATOM 1305 N N . GLY A 1 172 ? -23.975 -7.561 35.636 1.00 24.05 172 GLY A N 1
ATOM 1306 C CA . GLY A 1 172 ? -23.028 -6.738 36.444 1.00 24.05 172 GLY A CA 1
ATOM 1307 C C . GLY A 1 172 ? -22.159 -7.690 37.332 1.00 24.05 172 GLY A C 1
ATOM 1308 O O . GLY A 1 172 ? -22.492 -8.871 37.344 1.00 24.05 172 GLY A O 1
ATOM 1309 N N . PRO A 1 173 ? -21.099 -7.297 38.096 1.00 34.28 173 PRO A N 1
ATOM 1310 C CA . PRO A 1 173 ? -20.535 -5.973 38.348 1.00 34.28 173 PRO A CA 1
ATOM 1311 C C . PRO A 1 173 ? -18.994 -5.818 38.160 1.00 34.28 173 PRO A C 1
ATOM 1313 O O . PRO A 1 173 ? -18.209 -6.748 38.019 1.00 34.28 173 PRO A O 1
ATOM 1316 N N . LYS A 1 174 ? -18.632 -4.535 38.208 1.00 32.25 174 LYS A N 1
ATOM 1317 C CA . LYS A 1 174 ? -17.362 -3.793 38.320 1.00 32.25 174 LYS A CA 1
ATOM 1318 C C . LYS A 1 174 ? -16.177 -4.481 39.033 1.00 32.25 174 LYS A C 1
ATOM 1320 O O . LYS A 1 174 ? -16.300 -4.879 40.186 1.00 32.25 174 LYS A O 1
ATOM 1325 N N . HIS A 1 175 ? -14.982 -4.363 38.442 1.00 25.14 175 HIS A N 1
ATOM 1326 C CA . HIS A 1 175 ? -13.728 -4.258 39.198 1.00 25.14 175 HIS A CA 1
ATOM 1327 C C . HIS A 1 175 ? -12.898 -3.063 38.713 1.00 25.14 175 HIS A C 1
ATOM 1329 O O . HIS A 1 175 ? -12.707 -2.844 37.519 1.00 25.14 175 HIS A O 1
ATOM 1335 N N . ARG A 1 176 ? -12.469 -2.257 39.683 1.00 30.27 176 ARG A N 1
ATOM 1336 C CA . ARG A 1 176 ? -11.686 -1.026 39.555 1.00 30.27 176 ARG A CA 1
ATOM 1337 C C . ARG A 1 176 ? -10.200 -1.389 39.540 1.00 30.27 176 ARG A C 1
ATOM 1339 O O . ARG A 1 176 ? -9.756 -2.075 40.453 1.00 30.27 176 ARG A O 1
ATOM 1346 N N . ALA A 1 177 ? -9.443 -0.885 38.568 1.00 25.02 177 ALA A N 1
ATOM 1347 C CA . ALA A 1 177 ? -7.984 -0.805 38.624 1.00 25.02 177 ALA A CA 1
ATOM 1348 C C . ALA A 1 177 ? -7.501 0.449 37.870 1.00 25.02 177 ALA A C 1
ATOM 1350 O O . ALA A 1 177 ? -8.119 0.879 36.900 1.00 25.02 177 ALA A O 1
ATOM 1351 N N . GLN A 1 178 ? -6.468 1.072 38.427 1.00 27.34 178 GLN A N 1
ATOM 1352 C CA . GLN A 1 178 ? -5.886 2.377 38.096 1.00 27.34 17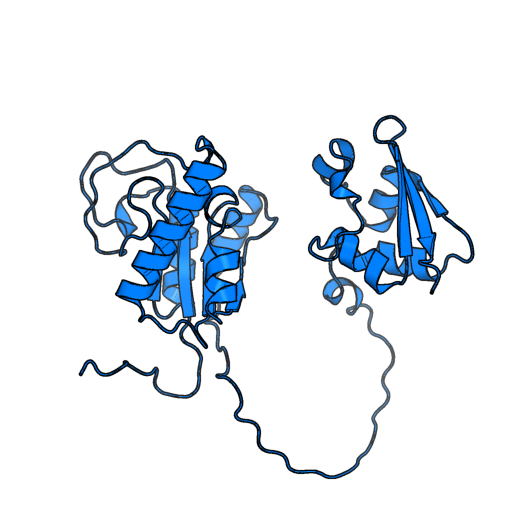8 GLN A CA 1
ATOM 1353 C C . GLN A 1 178 ? -5.018 2.337 36.816 1.00 27.34 178 GLN A C 1
ATOM 1355 O O . GLN A 1 178 ? -4.722 1.244 36.336 1.00 27.34 178 GLN A O 1
ATOM 1360 N N . PRO A 1 179 ? -4.662 3.501 36.230 1.00 30.89 179 PRO A N 1
ATOM 1361 C CA . PRO A 1 179 ? -4.220 3.599 34.845 1.00 30.89 179 PRO A CA 1
ATOM 1362 C C . PRO A 1 179 ? -2.753 3.194 34.702 1.00 30.89 179 PRO A C 1
ATOM 1364 O O . PRO A 1 179 ? -1.868 3.786 35.313 1.00 30.89 179 PRO A O 1
ATOM 1367 N N . ASP A 1 180 ? -2.524 2.180 33.877 1.00 28.56 180 ASP A N 1
ATOM 1368 C CA . ASP A 1 180 ? -1.200 1.695 33.520 1.00 28.56 180 ASP A CA 1
ATOM 1369 C C . ASP A 1 180 ? -0.616 2.552 32.382 1.00 28.56 180 ASP A C 1
ATOM 1371 O O . ASP A 1 180 ? -1.325 2.982 31.467 1.00 28.56 180 ASP A O 1
ATOM 1375 N N . ALA A 1 181 ? 0.688 2.810 32.434 1.00 34.25 181 ALA A N 1
ATOM 1376 C CA . ALA A 1 181 ? 1.435 3.684 31.524 1.00 34.25 181 ALA A CA 1
ATOM 1377 C C . ALA A 1 181 ? 1.545 3.140 30.077 1.00 34.25 181 ALA A C 1
ATOM 1379 O O . ALA A 1 181 ? 2.233 3.713 29.236 1.00 34.25 181 ALA A O 1
ATOM 1380 N N . SER A 1 182 ? 0.821 2.064 29.766 1.00 36.69 182 SER A N 1
ATOM 1381 C CA . SER A 1 182 ? 0.737 1.362 28.482 1.00 36.69 182 SER A CA 1
ATOM 1382 C C . SER A 1 182 ? -0.346 1.909 27.530 1.00 36.69 182 SER A C 1
ATOM 1384 O O . SER A 1 182 ? -0.457 1.461 26.390 1.00 36.69 182 SER A O 1
ATOM 1386 N N . VAL A 1 183 ? -1.131 2.914 27.946 1.00 37.31 183 VAL A N 1
ATOM 1387 C CA . VAL A 1 183 ? -2.220 3.499 27.126 1.00 37.31 183 VAL A CA 1
ATOM 1388 C C . VAL A 1 183 ? -1.717 4.512 26.079 1.00 37.31 183 VAL A C 1
ATOM 1390 O O . VAL A 1 183 ? -2.408 4.778 25.093 1.00 37.31 183 VAL A O 1
ATOM 1393 N N . SER A 1 184 ? -0.505 5.053 26.244 1.00 33.91 184 SER A N 1
ATOM 1394 C CA . SER A 1 184 ? 0.068 6.068 25.342 1.00 33.91 184 SER A CA 1
ATOM 1395 C C . SER A 1 184 ? 0.378 5.513 23.941 1.00 33.91 184 SER A C 1
ATOM 1397 O O . SER A 1 184 ? 0.032 6.134 22.936 1.00 33.91 184 SER A O 1
ATOM 1399 N N . GLU A 1 185 ? 0.921 4.293 23.844 1.00 31.81 185 GLU A N 1
ATOM 1400 C CA . GLU A 1 185 ? 1.265 3.676 22.551 1.00 31.81 185 GLU A CA 1
ATOM 1401 C C . GLU A 1 185 ? 0.031 3.226 21.745 1.00 31.81 185 GLU A C 1
ATOM 1403 O O . GLU A 1 185 ? 0.074 3.176 20.516 1.00 31.81 185 GLU A O 1
ATOM 1408 N N . ALA A 1 186 ? -1.105 2.982 22.410 1.00 33.75 186 ALA A N 1
ATOM 1409 C CA . ALA A 1 186 ? -2.353 2.559 21.769 1.00 33.75 186 ALA A CA 1
ATOM 1410 C C . ALA A 1 186 ? -3.144 3.707 21.106 1.00 33.75 186 ALA A C 1
ATOM 1412 O O . ALA A 1 186 ? -4.029 3.451 20.290 1.00 33.75 186 ALA A O 1
ATOM 1413 N N . ARG A 1 187 ? -2.841 4.975 21.425 1.00 46.34 187 ARG A N 1
ATOM 1414 C CA . ARG A 1 187 ? -3.536 6.158 20.870 1.00 46.34 187 ARG A CA 1
ATOM 1415 C C . ARG A 1 187 ? -2.857 6.755 19.630 1.00 46.34 187 ARG A C 1
ATOM 1417 O O . ARG A 1 187 ? -3.345 7.737 19.069 1.00 46.34 187 ARG A O 1
ATOM 1424 N N . GLY A 1 188 ? -1.780 6.126 19.160 1.00 51.78 188 GLY A N 1
ATOM 1425 C CA . GLY A 1 188 ? -1.057 6.524 17.959 1.00 51.78 188 GLY A CA 1
ATOM 1426 C C . GLY A 1 188 ? -0.043 7.643 18.201 1.00 51.78 188 GLY A C 1
ATOM 1427 O O . GLY A 1 188 ? -0.075 8.358 19.198 1.00 51.78 188 GLY A O 1
ATOM 1428 N N . LYS A 1 189 ? 0.868 7.806 17.238 1.00 62.38 189 LYS A N 1
ATOM 1429 C CA . LYS A 1 189 ? 2.061 8.669 17.314 1.00 62.38 189 LYS A CA 1
ATOM 1430 C C . LYS A 1 189 ? 1.804 10.122 17.757 1.00 62.38 189 LYS A C 1
ATOM 1432 O O . LYS A 1 189 ? 2.718 10.757 18.262 1.00 62.38 189 LYS A O 1
ATOM 1437 N N . TYR A 1 190 ? 0.598 10.654 17.558 1.00 75.31 190 TYR A N 1
ATOM 1438 C CA . TYR A 1 190 ? 0.242 12.049 17.849 1.00 75.31 190 TYR A CA 1
ATOM 1439 C C . TYR A 1 190 ? -0.590 12.227 19.131 1.00 75.31 190 TYR A C 1
ATOM 1441 O O . TYR A 1 190 ? -1.018 13.342 19.431 1.00 75.31 190 TYR A O 1
ATOM 1449 N N . ALA A 1 191 ? -0.799 11.160 19.907 1.00 71.69 191 ALA A N 1
ATOM 1450 C CA . ALA A 1 191 ? -1.530 11.214 21.171 1.00 71.69 191 ALA A CA 1
ATOM 1451 C C . ALA A 1 191 ? -0.942 12.206 22.195 1.00 71.69 191 ALA A C 1
ATOM 1453 O O . ALA A 1 191 ? -1.720 12.989 22.738 1.00 71.69 191 ALA A O 1
ATOM 1454 N N . PRO A 1 192 ? 0.393 12.302 22.388 1.00 79.06 192 PRO A N 1
ATOM 1455 C CA . PRO A 1 192 ? 0.964 13.287 23.312 1.00 79.06 192 PRO A CA 1
ATOM 1456 C C . PRO A 1 192 ? 0.631 14.737 22.935 1.00 79.06 192 PRO A C 1
ATOM 1458 O O . PRO A 1 192 ? 0.411 15.587 23.799 1.00 79.06 192 PRO A O 1
ATOM 1461 N N . LEU A 1 193 ? 0.545 15.025 21.631 1.00 80.69 193 LEU A N 1
ATOM 1462 C CA . LEU A 1 193 ? 0.143 16.337 21.129 1.00 80.69 193 LEU A CA 1
ATOM 1463 C C . LEU A 1 193 ? -1.337 16.609 21.416 1.00 80.69 193 LEU A C 1
ATOM 1465 O O . LEU A 1 193 ? -1.680 17.711 21.839 1.00 80.69 193 LEU A O 1
ATOM 1469 N N . ALA A 1 194 ? -2.204 15.609 21.243 1.00 77.88 194 ALA A N 1
ATOM 1470 C CA . ALA A 1 194 ? -3.620 15.719 21.583 1.00 77.88 194 ALA A CA 1
ATOM 1471 C C . ALA A 1 194 ? -3.832 15.971 23.086 1.00 77.88 194 ALA A C 1
ATOM 1473 O O . ALA A 1 194 ? -4.586 16.873 23.451 1.00 77.88 194 ALA A O 1
ATOM 1474 N N . ASP A 1 195 ? -3.114 15.251 23.952 1.00 80.31 195 ASP A N 1
ATOM 1475 C CA . ASP A 1 195 ? -3.186 15.424 25.407 1.00 80.31 195 ASP A CA 1
ATOM 1476 C C . ASP A 1 195 ? -2.682 16.814 25.833 1.00 80.31 195 ASP A C 1
ATOM 1478 O O . ASP A 1 195 ? -3.299 17.489 26.663 1.00 80.31 195 ASP A O 1
ATOM 1482 N N . ARG A 1 196 ? -1.600 17.306 25.212 1.00 84.31 196 ARG A N 1
ATOM 1483 C CA . ARG A 1 196 ? -1.081 18.656 25.471 1.00 84.31 196 ARG A CA 1
ATOM 1484 C C . ARG A 1 196 ? -2.077 19.743 25.073 1.00 84.31 196 ARG A C 1
ATOM 1486 O O . ARG A 1 196 ? -2.241 20.710 25.817 1.00 84.31 196 ARG A O 1
ATOM 1493 N N . LEU A 1 197 ? -2.738 19.588 23.927 1.00 85.62 197 LEU A N 1
ATOM 1494 C CA . LEU A 1 197 ? -3.785 20.505 23.477 1.00 85.62 197 LEU A CA 1
ATOM 1495 C C . LEU A 1 197 ? -5.015 20.432 24.391 1.00 85.62 197 LEU A C 1
ATOM 1497 O O . LEU A 1 197 ? -5.569 21.467 24.744 1.00 85.62 197 LEU A O 1
ATOM 1501 N N . ALA A 1 198 ? -5.408 19.247 24.860 1.00 81.12 198 ALA A N 1
ATOM 1502 C CA . ALA A 1 198 ? -6.539 19.082 25.775 1.00 81.12 198 ALA A CA 1
ATOM 1503 C C . ALA A 1 198 ? -6.376 19.865 27.095 1.00 81.12 198 ALA A C 1
ATOM 1505 O O . ALA A 1 198 ? -7.370 20.340 27.645 1.00 81.12 198 ALA A O 1
ATOM 1506 N N . MET A 1 199 ? -5.140 20.057 27.570 1.00 81.00 199 MET A N 1
ATOM 1507 C CA . MET A 1 199 ? -4.840 20.860 28.764 1.00 81.00 199 MET A CA 1
ATOM 1508 C C . MET A 1 199 ? -4.818 22.381 28.522 1.00 81.00 199 MET A C 1
ATOM 1510 O O . MET A 1 199 ? -4.776 23.148 29.483 1.00 81.00 199 MET A O 1
ATOM 1514 N N . ALA A 1 200 ? -4.834 22.847 27.270 1.00 82.00 200 ALA A N 1
ATOM 1515 C CA . ALA A 1 200 ? -4.782 24.272 26.957 1.00 82.00 200 ALA A CA 1
ATOM 1516 C C . ALA A 1 200 ? -6.168 24.943 27.074 1.00 82.00 200 ALA A C 1
ATOM 1518 O O . ALA A 1 200 ? -7.195 24.420 26.634 1.00 82.00 200 ALA A O 1
ATOM 1519 N N . THR A 1 201 ? -6.206 26.144 27.655 1.00 79.06 201 THR A N 1
ATOM 1520 C CA . THR A 1 201 ? -7.437 26.940 27.838 1.00 79.06 201 THR A CA 1
ATOM 1521 C C . THR A 1 201 ? -7.594 28.066 26.814 1.00 79.06 201 THR A C 1
ATOM 1523 O O . THR A 1 201 ? -8.682 28.624 26.682 1.00 79.06 201 THR A O 1
ATOM 1526 N N . SER A 1 202 ? -6.547 28.368 26.045 1.00 82.56 202 SER A N 1
ATOM 1527 C CA . SER A 1 202 ? -6.514 29.394 24.998 1.00 82.56 202 SER A CA 1
ATOM 1528 C C . SER A 1 202 ? -5.796 28.875 23.740 1.00 82.56 202 SER A C 1
ATOM 1530 O O . SER A 1 202 ? -5.136 27.834 23.803 1.00 82.56 202 SER A O 1
ATOM 1532 N N . PRO A 1 203 ? -5.936 29.547 22.576 1.00 86.69 203 PRO A N 1
ATOM 1533 C CA . PRO A 1 203 ? -5.206 29.174 21.367 1.00 86.69 203 PRO A CA 1
ATOM 1534 C C . PRO A 1 203 ? -3.696 29.104 21.612 1.00 86.69 203 PRO A C 1
ATOM 1536 O O . PRO A 1 203 ? -3.103 30.032 22.160 1.00 86.69 203 PRO A O 1
ATOM 1539 N N . LEU A 1 204 ? -3.077 28.008 21.179 1.00 86.62 204 LEU A N 1
ATOM 1540 C CA . LEU A 1 204 ? -1.681 27.701 21.463 1.00 86.62 204 LEU A CA 1
ATOM 1541 C C . LEU A 1 204 ? -0.864 27.773 20.176 1.00 86.62 204 LEU A C 1
ATOM 1543 O O . LEU A 1 204 ? -1.125 27.039 19.225 1.00 86.62 204 LEU A O 1
ATOM 1547 N N . THR A 1 205 ? 0.135 28.656 20.150 1.00 89.44 205 THR A N 1
ATOM 1548 C CA . THR A 1 205 ? 1.119 28.713 19.063 1.00 89.44 205 THR A CA 1
ATOM 1549 C C . THR A 1 205 ? 2.414 28.078 19.527 1.00 89.44 205 THR A C 1
ATOM 1551 O O . THR A 1 205 ? 2.989 28.527 20.515 1.00 89.44 205 THR A O 1
ATOM 1554 N N . MET A 1 206 ? 2.894 27.089 18.785 1.00 85.31 206 MET A N 1
ATOM 1555 C CA . MET A 1 206 ? 4.101 26.333 19.107 1.00 85.31 206 MET A CA 1
ATOM 1556 C C . MET A 1 206 ? 5.027 26.237 17.897 1.00 85.31 206 MET A C 1
ATOM 1558 O O . MET A 1 206 ? 4.586 26.320 16.743 1.00 85.31 206 MET A O 1
ATOM 1562 N N . SER A 1 207 ? 6.326 26.132 18.162 1.00 87.81 207 SER A N 1
ATOM 1563 C CA . SER A 1 207 ? 7.323 25.883 17.129 1.00 87.81 207 SER A CA 1
ATOM 1564 C C . SER A 1 207 ? 7.254 24.426 16.661 1.00 87.81 207 SER A C 1
ATOM 1566 O O . SER A 1 207 ? 6.721 23.557 17.350 1.00 87.81 207 SER A O 1
ATOM 1568 N N . PHE A 1 208 ? 7.802 24.128 15.484 1.00 83.12 208 PHE A N 1
ATOM 1569 C CA . PHE A 1 208 ? 7.924 22.739 15.035 1.00 83.12 208 PHE A CA 1
ATOM 1570 C C . PHE A 1 208 ? 8.805 21.929 15.986 1.00 83.12 208 PHE A C 1
ATOM 1572 O O . PHE A 1 208 ? 8.503 20.766 16.202 1.00 83.12 208 PHE A O 1
ATOM 1579 N N . SER A 1 209 ? 9.821 22.543 16.597 1.00 76.00 209 SER A N 1
ATOM 1580 C CA . SER A 1 209 ? 10.659 21.880 17.597 1.00 76.00 209 SER A CA 1
ATOM 1581 C C . SER A 1 209 ? 9.872 21.522 18.861 1.00 76.00 209 SER A C 1
ATOM 1583 O O . SER A 1 209 ? 10.032 20.423 19.373 1.00 76.00 209 SER A O 1
ATOM 1585 N N . ASP A 1 210 ? 8.964 22.391 19.316 1.00 74.75 210 ASP A N 1
ATOM 1586 C CA . ASP A 1 210 ? 8.121 22.115 20.491 1.00 74.75 210 ASP A CA 1
ATOM 1587 C C . ASP A 1 210 ? 7.171 20.942 20.202 1.00 74.75 210 ASP A C 1
ATOM 1589 O O . ASP A 1 210 ? 6.938 20.082 21.048 1.00 74.75 210 ASP A O 1
ATOM 1593 N N . VAL A 1 211 ? 6.633 20.879 18.976 1.00 79.06 211 VAL A N 1
ATOM 1594 C CA . VAL A 1 211 ? 5.822 19.741 18.522 1.00 79.06 211 VAL A CA 1
ATOM 1595 C C . VAL A 1 211 ? 6.664 18.463 18.497 1.00 79.06 211 VAL A C 1
ATOM 1597 O O . VAL A 1 211 ? 6.190 17.417 18.920 1.00 79.06 211 VAL A O 1
ATOM 1600 N N . GLU A 1 212 ? 7.907 18.524 18.023 1.00 79.69 212 GLU A N 1
ATOM 1601 C CA . GLU A 1 212 ? 8.828 17.378 17.995 1.00 79.69 212 GLU A CA 1
ATOM 1602 C C . GLU A 1 212 ? 9.185 16.872 19.389 1.00 79.69 212 GLU A C 1
ATOM 1604 O O . GLU A 1 212 ? 9.228 15.662 19.603 1.00 79.69 212 GLU A O 1
ATOM 1609 N N . GLU A 1 213 ? 9.394 17.784 20.336 1.00 73.81 213 GLU A N 1
ATOM 1610 C CA . GLU A 1 213 ? 9.654 17.464 21.737 1.00 73.81 213 GLU A CA 1
ATOM 1611 C C . GLU A 1 213 ? 8.450 16.757 22.369 1.00 73.81 213 GLU A C 1
ATOM 1613 O O . GLU A 1 213 ? 8.606 15.698 22.974 1.00 73.81 213 GLU A O 1
ATOM 1618 N N . ILE A 1 214 ? 7.235 17.266 22.135 1.00 77.06 214 ILE A N 1
ATOM 1619 C CA . ILE A 1 214 ? 5.992 16.628 22.596 1.00 77.06 214 ILE A CA 1
ATOM 1620 C C . ILE A 1 214 ? 5.814 15.236 21.970 1.00 77.06 214 ILE A C 1
ATOM 1622 O O . ILE A 1 214 ? 5.367 14.308 22.640 1.00 77.06 214 ILE A O 1
ATOM 1626 N N . LEU A 1 215 ? 6.156 15.076 20.690 1.00 74.50 215 LEU A N 1
ATOM 1627 C CA . LEU A 1 215 ? 6.058 13.801 19.973 1.00 74.50 215 LEU A CA 1
ATOM 1628 C C . LEU A 1 215 ? 7.231 12.847 20.260 1.00 74.50 215 LEU A C 1
ATOM 1630 O O . LEU A 1 215 ? 7.212 11.714 19.776 1.00 74.50 215 LEU A O 1
ATOM 1634 N N . GLY A 1 216 ? 8.254 13.288 21.000 1.00 59.94 216 GLY A N 1
ATOM 1635 C CA . GLY A 1 216 ? 9.455 12.505 21.295 1.00 59.94 216 GLY A CA 1
ATOM 1636 C C . GLY A 1 216 ? 10.310 12.176 20.065 1.00 59.94 216 GLY A C 1
ATOM 1637 O O . GLY A 1 216 ? 11.060 11.201 20.078 1.00 59.94 216 GLY A O 1
ATOM 1638 N N . GLY A 1 217 ? 10.194 12.940 18.974 1.00 62.16 217 GLY A N 1
ATOM 1639 C CA . GLY A 1 217 ? 10.924 12.671 17.736 1.00 62.16 217 GLY A CA 1
ATOM 1640 C C . GLY A 1 217 ? 10.632 13.657 16.601 1.00 62.16 217 GLY A C 1
ATOM 1641 O O . GLY A 1 217 ? 9.664 14.417 16.657 1.00 62.16 217 GLY A O 1
ATOM 1642 N N . PRO A 1 218 ? 11.452 13.649 15.532 1.00 61.91 218 PRO A N 1
ATOM 1643 C CA . PRO A 1 218 ? 11.361 14.648 14.479 1.00 61.91 218 PRO A CA 1
ATOM 1644 C C . PRO A 1 218 ? 10.070 14.519 13.661 1.00 61.91 218 PRO A C 1
ATOM 1646 O O . PRO A 1 218 ? 9.631 13.430 13.268 1.00 61.91 218 PRO A O 1
ATOM 1649 N N . LEU A 1 219 ? 9.493 15.669 13.338 1.00 66.69 219 LEU A N 1
ATOM 1650 C CA . LEU A 1 219 ? 8.398 15.840 12.415 1.00 66.69 219 LEU A CA 1
ATOM 1651 C C . LEU A 1 219 ? 8.873 15.427 11.020 1.00 66.69 219 LEU A C 1
ATOM 1653 O O . LEU A 1 219 ? 9.998 15.747 10.612 1.00 66.69 219 LEU A O 1
ATOM 1657 N N . PRO A 1 220 ? 8.009 14.758 10.242 1.00 58.78 220 PRO A N 1
ATOM 1658 C CA . PRO A 1 220 ? 8.330 14.388 8.875 1.00 58.78 220 PRO A CA 1
ATOM 1659 C C . PRO A 1 220 ? 8.778 15.598 8.049 1.00 58.78 220 PRO A C 1
ATOM 1661 O O . PRO A 1 220 ? 8.251 16.702 8.197 1.00 58.78 220 PRO A O 1
ATOM 1664 N N . ALA A 1 221 ? 9.681 15.381 7.089 1.00 51.66 221 ALA A N 1
ATOM 1665 C CA . ALA A 1 221 ? 10.110 16.434 6.166 1.00 51.66 221 ALA A CA 1
ATOM 1666 C C . ALA A 1 221 ? 8.926 17.100 5.433 1.00 51.66 221 ALA A C 1
ATOM 1668 O O . ALA A 1 221 ? 9.010 18.272 5.077 1.00 51.66 221 ALA A O 1
ATOM 1669 N N . SER A 1 222 ? 7.810 16.384 5.250 1.00 47.25 222 SER A N 1
ATOM 1670 C CA . SER A 1 222 ? 6.567 16.917 4.685 1.00 47.25 222 SER A CA 1
ATOM 1671 C C . SER A 1 222 ? 5.891 17.959 5.577 1.00 47.25 222 SER A C 1
ATOM 1673 O O . SER A 1 222 ? 5.436 18.971 5.053 1.00 47.25 222 SER A O 1
ATOM 1675 N N . ALA A 1 223 ? 5.894 17.785 6.903 1.00 64.94 223 ALA A N 1
ATOM 1676 C CA . ALA A 1 223 ? 5.389 18.785 7.849 1.00 64.94 223 ALA A CA 1
ATOM 1677 C C . ALA A 1 223 ? 6.174 20.102 7.739 1.00 64.94 223 ALA A C 1
ATOM 1679 O O . ALA A 1 223 ? 5.628 21.191 7.900 1.00 64.94 223 ALA A O 1
ATOM 1680 N N . ARG A 1 224 ? 7.463 19.998 7.392 1.00 68.75 224 ARG A N 1
ATOM 1681 C CA . ARG A 1 224 ? 8.383 21.128 7.217 1.00 68.75 224 ARG A CA 1
ATOM 1682 C C . ARG A 1 224 ? 8.335 21.776 5.831 1.00 68.75 224 ARG A C 1
ATOM 1684 O O . ARG A 1 224 ? 8.947 22.821 5.653 1.00 68.75 224 ARG A O 1
ATOM 1691 N N . LYS A 1 225 ? 7.675 21.156 4.848 1.00 58.19 225 LYS A N 1
ATOM 1692 C CA . LYS A 1 225 ? 7.683 21.597 3.437 1.00 58.19 225 LYS A CA 1
ATOM 1693 C C . LYS A 1 225 ? 6.297 21.913 2.885 1.00 58.19 225 LYS A C 1
ATOM 1695 O O . LYS A 1 225 ? 6.181 22.700 1.952 1.00 58.19 225 LYS A O 1
ATOM 1700 N N . HIS A 1 226 ? 5.247 21.309 3.434 1.00 55.69 226 HIS A N 1
ATOM 1701 C CA . HIS A 1 226 ? 3.921 21.326 2.830 1.00 55.69 226 HIS A CA 1
ATOM 1702 C C . HIS A 1 226 ? 2.865 21.753 3.850 1.00 55.69 226 HIS A C 1
ATOM 1704 O O . HIS A 1 226 ? 2.528 21.000 4.761 1.00 55.69 226 HIS A O 1
ATOM 1710 N N . ARG A 1 227 ? 2.280 22.946 3.650 1.00 63.62 227 ARG A N 1
ATOM 1711 C CA . ARG A 1 227 ? 1.121 23.429 4.428 1.00 63.62 227 ARG A CA 1
ATOM 1712 C C . ARG A 1 227 ? -0.030 22.406 4.505 1.00 63.62 227 ARG A C 1
ATOM 1714 O O . ARG A 1 227 ? -0.563 22.264 5.601 1.00 63.62 227 ARG A O 1
ATOM 1721 N N . PRO A 1 228 ? -0.379 21.650 3.436 1.00 63.12 228 PRO A N 1
ATOM 1722 C CA . PRO A 1 228 ? -1.450 20.646 3.493 1.00 63.12 228 PRO A CA 1
ATOM 1723 C C . PRO A 1 228 ? -1.240 19.527 4.518 1.00 63.12 228 PRO A C 1
ATOM 1725 O O . PRO A 1 228 ? -2.204 18.899 4.937 1.00 63.12 228 PRO A O 1
ATOM 1728 N N . TRP A 1 229 ? -0.004 19.286 4.965 1.00 70.75 229 TRP A N 1
ATOM 1729 C CA . TRP A 1 229 ? 0.262 18.316 6.027 1.00 70.75 229 TRP A CA 1
ATOM 1730 C C . TRP A 1 229 ? -0.391 18.722 7.363 1.00 70.75 229 TRP A C 1
ATOM 1732 O O . TRP A 1 229 ? -0.800 17.858 8.134 1.00 70.75 229 TRP A O 1
ATOM 1742 N N . TRP A 1 230 ? -0.543 20.030 7.602 1.00 79.94 230 TRP A N 1
ATOM 1743 C CA . TRP A 1 230 ? -1.199 20.617 8.777 1.00 79.94 230 TRP A CA 1
ATOM 1744 C C . TRP A 1 230 ? -2.696 20.884 8.564 1.00 79.94 230 TRP A C 1
ATOM 1746 O O . TRP A 1 230 ? -3.324 21.539 9.392 1.00 79.94 230 TRP A O 1
ATOM 1756 N N . ALA A 1 231 ? -3.268 20.441 7.440 1.00 68.31 231 ALA A N 1
ATOM 1757 C CA . ALA A 1 231 ? -4.685 20.627 7.167 1.00 68.31 231 ALA A CA 1
ATOM 1758 C C . ALA A 1 231 ? -5.543 19.837 8.165 1.00 68.31 231 ALA A C 1
ATOM 1760 O O . ALA A 1 231 ? -5.179 18.740 8.583 1.00 68.31 231 ALA A O 1
ATOM 1761 N N . ASN A 1 232 ? -6.711 20.384 8.499 1.00 76.12 232 ASN A N 1
ATOM 1762 C CA . ASN A 1 232 ? -7.702 19.769 9.385 1.00 76.12 232 ASN A CA 1
ATOM 1763 C C . ASN A 1 232 ? -8.515 18.682 8.666 1.00 76.12 232 ASN A C 1
ATOM 1765 O O . ASN A 1 232 ? -9.741 18.693 8.686 1.00 76.12 232 ASN A O 1
ATOM 1769 N N . ASP A 1 233 ? -7.822 17.764 8.000 1.00 65.38 233 ASP A N 1
ATOM 1770 C CA . ASP A 1 233 ? -8.420 16.640 7.293 1.00 65.38 233 ASP A CA 1
ATOM 1771 C C . ASP A 1 233 ? -8.302 15.378 8.151 1.00 65.38 233 ASP A C 1
ATOM 1773 O O . ASP A 1 233 ? -7.219 14.813 8.294 1.00 65.38 233 ASP A O 1
ATOM 1777 N N . ALA A 1 234 ? -9.422 14.929 8.722 1.00 51.75 234 ALA A N 1
ATOM 1778 C CA . ALA A 1 234 ? -9.468 13.755 9.592 1.00 51.75 234 ALA A CA 1
ATOM 1779 C C . ALA A 1 234 ? -9.060 12.438 8.893 1.00 51.75 234 ALA A C 1
ATOM 1781 O O . ALA A 1 234 ? -8.831 11.445 9.583 1.00 51.75 234 ALA A O 1
ATOM 1782 N N . SER A 1 235 ? -8.928 12.416 7.557 1.00 43.62 235 SER A N 1
ATOM 1783 C CA . SER A 1 235 ? -8.361 11.280 6.815 1.00 43.62 235 SER A CA 1
ATOM 1784 C C . SER A 1 235 ? -6.843 11.137 6.995 1.00 43.62 235 SER A C 1
ATOM 1786 O O . SER A 1 235 ? -6.286 10.066 6.743 1.00 43.62 235 SER A O 1
ATOM 1788 N N . HIS A 1 236 ? -6.164 12.177 7.491 1.00 52.00 236 HIS A N 1
ATOM 1789 C CA . HIS A 1 236 ? -4.760 12.124 7.873 1.00 52.00 236 HIS A CA 1
ATOM 1790 C C . HIS A 1 236 ? -4.583 11.835 9.370 1.00 52.00 236 HIS A C 1
ATOM 1792 O O . HIS A 1 236 ? -5.138 12.520 10.229 1.00 52.00 236 HIS A O 1
ATOM 1798 N N . THR A 1 237 ? -3.721 10.870 9.702 1.00 50.88 237 THR A N 1
ATOM 1799 C CA . THR A 1 237 ? -3.511 10.387 11.079 1.00 50.88 237 THR A CA 1
ATOM 1800 C C . THR A 1 237 ? -3.091 11.486 12.059 1.00 50.88 237 THR A C 1
ATOM 1802 O O . THR A 1 237 ? -3.544 11.480 13.198 1.00 50.88 237 THR A O 1
ATOM 1805 N N . GLN A 1 238 ? -2.265 12.450 11.634 1.00 65.19 238 GLN A N 1
ATOM 1806 C CA . GLN A 1 238 ? -1.869 13.579 12.483 1.00 65.19 238 GLN A CA 1
ATOM 1807 C C . GLN A 1 238 ? -3.048 14.499 12.804 1.00 65.19 238 GLN A C 1
ATOM 1809 O O . GLN A 1 238 ? -3.228 14.895 13.953 1.00 65.19 238 GLN A O 1
ATOM 1814 N N . ALA A 1 239 ? -3.884 14.781 11.802 1.00 67.19 239 ALA A N 1
ATOM 1815 C CA . ALA A 1 239 ? -4.987 15.713 11.941 1.00 67.19 239 ALA A CA 1
ATOM 1816 C C . ALA A 1 239 ? -6.146 15.122 12.733 1.00 67.19 239 ALA A C 1
ATOM 1818 O O . ALA A 1 239 ? -6.737 15.813 13.563 1.00 67.19 239 ALA A O 1
ATOM 1819 N N . GLY A 1 240 ? -6.391 13.819 12.575 1.00 63.81 240 GLY A N 1
ATOM 1820 C CA . GLY A 1 240 ? -7.32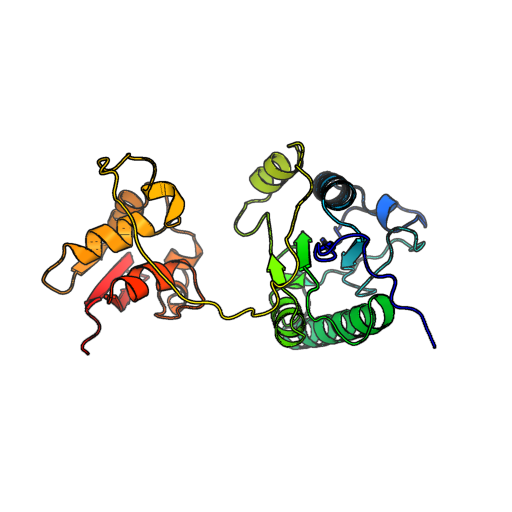1 13.075 13.418 1.00 63.81 240 GLY A CA 1
ATOM 1821 C C . GLY A 1 240 ? -7.033 13.240 14.915 1.00 63.81 240 GLY A C 1
ATOM 1822 O O . GLY A 1 240 ? -7.968 13.370 15.700 1.00 63.81 240 GLY A O 1
ATOM 1823 N N . SER A 1 241 ? -5.763 13.322 15.325 1.00 70.38 241 SER A N 1
ATOM 1824 C CA . SER A 1 241 ? -5.409 13.423 16.745 1.00 70.38 241 SER A CA 1
ATOM 1825 C C . SER A 1 241 ? -5.788 14.762 17.382 1.00 70.38 241 SER A C 1
ATOM 1827 O O . SER A 1 241 ? -6.388 14.746 18.454 1.00 70.38 241 SER A O 1
ATOM 1829 N N . TRP A 1 242 ? -5.545 15.913 16.744 1.00 80.69 242 TRP A N 1
ATOM 1830 C CA . TRP A 1 242 ? -6.015 17.191 17.306 1.00 80.69 242 TRP A CA 1
ATOM 1831 C C . TRP A 1 242 ? -7.521 17.404 17.105 1.00 80.69 242 TRP A C 1
ATOM 1833 O O . TRP A 1 242 ? -8.181 17.903 18.017 1.00 80.69 242 TRP A O 1
ATOM 1843 N N . LEU A 1 243 ? -8.092 16.940 15.986 1.00 77.81 243 LEU A N 1
ATOM 1844 C CA . LEU A 1 243 ? -9.533 17.040 15.724 1.00 77.81 243 LEU A CA 1
ATOM 1845 C C . LEU A 1 243 ? -10.366 16.215 16.708 1.00 77.81 243 LEU A C 1
ATOM 1847 O O . LEU A 1 243 ? -11.376 16.705 17.205 1.00 77.81 243 LEU A O 1
ATOM 1851 N N . SER A 1 244 ? -9.915 15.007 17.063 1.00 67.81 244 SER A N 1
ATOM 1852 C CA . SER A 1 244 ? -10.568 14.182 18.092 1.00 67.81 244 SER A CA 1
ATOM 1853 C C . SER A 1 244 ? -10.580 14.839 19.477 1.00 67.81 244 SER A C 1
ATOM 1855 O O . SER A 1 244 ? -11.473 14.574 20.277 1.00 67.81 244 SER A O 1
ATOM 1857 N N . GLY A 1 245 ? -9.625 15.737 19.744 1.00 75.19 245 GLY A N 1
ATOM 1858 C CA . GLY A 1 245 ? -9.556 16.543 20.962 1.00 75.19 245 GLY A CA 1
ATOM 1859 C C . GLY A 1 245 ? -10.362 17.843 20.897 1.00 75.19 245 GLY A C 1
ATOM 1860 O O . GLY A 1 245 ? -10.296 18.639 21.833 1.00 75.19 245 GLY A O 1
ATOM 1861 N N . GLY A 1 246 ? -11.084 18.099 19.799 1.00 83.81 246 GLY A N 1
ATOM 1862 C CA . GLY A 1 246 ? -11.809 19.350 19.571 1.00 83.81 246 GLY A CA 1
ATOM 1863 C C . GLY A 1 246 ? -10.903 20.535 19.227 1.00 83.81 246 GLY A C 1
ATOM 1864 O O . GLY A 1 246 ? -11.290 21.683 19.442 1.00 83.81 246 GLY A O 1
ATOM 1865 N N . TRP A 1 247 ? -9.698 20.281 18.714 1.00 87.25 247 TRP A N 1
ATOM 1866 C CA . TRP A 1 247 ? -8.739 21.298 18.284 1.00 87.25 247 TRP A CA 1
ATOM 1867 C C . TRP A 1 247 ? -8.547 21.272 16.775 1.00 87.25 247 TRP A C 1
ATOM 1869 O O . TRP A 1 247 ? -8.710 20.246 16.128 1.00 87.25 247 TRP A O 1
ATOM 1879 N N . GLN A 1 248 ? -8.157 22.406 16.210 1.00 85.88 248 GLN A N 1
ATOM 1880 C CA . GLN A 1 248 ? -7.828 22.539 14.799 1.00 85.88 248 GLN A CA 1
ATOM 1881 C C . GLN A 1 248 ? -6.632 23.467 14.611 1.00 85.88 248 GLN A C 1
ATOM 1883 O O . GLN A 1 248 ? -6.416 24.382 15.408 1.00 85.88 248 GLN A O 1
ATOM 1888 N N . VAL A 1 249 ? -5.884 23.268 13.531 1.00 87.69 249 VAL A N 1
ATOM 1889 C CA . VAL A 1 249 ? -4.864 24.216 13.080 1.00 87.69 249 VAL A CA 1
ATOM 1890 C C . VAL A 1 249 ? -5.561 25.412 12.437 1.00 87.69 249 VAL A C 1
ATOM 1892 O O . VAL A 1 249 ? -6.300 25.252 11.466 1.00 87.69 249 VAL A O 1
ATOM 1895 N N . THR A 1 250 ? -5.329 26.615 12.956 1.00 88.81 250 THR A N 1
ATOM 1896 C CA . THR A 1 250 ? -5.871 27.866 12.394 1.00 88.81 250 THR A CA 1
ATOM 1897 C C . THR A 1 250 ? -4.839 28.635 11.583 1.00 88.81 250 THR A C 1
ATOM 1899 O O . THR A 1 250 ? -5.195 29.351 10.649 1.00 88.81 250 THR A O 1
ATOM 1902 N N . ALA A 1 251 ? -3.556 28.462 11.896 1.00 80.38 251 ALA A N 1
ATOM 1903 C CA . ALA A 1 251 ? -2.462 29.027 11.128 1.00 80.38 251 ALA A CA 1
ATOM 1904 C C . ALA A 1 251 ? -1.255 28.091 11.147 1.00 80.38 251 ALA A C 1
ATOM 1906 O O . ALA A 1 251 ? -0.938 27.471 12.158 1.00 80.38 251 ALA A O 1
ATOM 1907 N N . VAL A 1 252 ? -0.550 28.029 10.023 1.00 88.88 252 VAL A N 1
ATOM 1908 C CA . VAL A 1 252 ? 0.779 27.431 9.943 1.00 88.88 252 VAL A CA 1
ATOM 1909 C C . VAL A 1 252 ? 1.684 28.366 9.158 1.00 88.88 252 VAL A C 1
ATOM 1911 O O . VAL A 1 252 ? 1.299 28.874 8.104 1.00 88.88 252 VAL A O 1
ATOM 1914 N N . ASP A 1 253 ? 2.885 28.591 9.665 1.00 82.56 253 ASP A N 1
ATOM 1915 C CA . ASP A 1 253 ? 3.959 29.305 8.995 1.00 82.56 253 ASP A CA 1
ATOM 1916 C C . ASP A 1 253 ? 5.129 28.336 8.807 1.00 82.56 253 ASP A C 1
ATOM 1918 O O . ASP A 1 253 ? 5.805 27.948 9.760 1.00 82.56 253 ASP A O 1
ATOM 1922 N N . ILE A 1 254 ? 5.339 27.906 7.562 1.00 79.19 254 ILE A N 1
ATOM 1923 C CA . ILE A 1 254 ? 6.394 26.950 7.207 1.00 79.19 254 ILE A CA 1
ATOM 1924 C C . ILE A 1 254 ? 7.779 27.608 7.301 1.00 79.19 254 ILE A C 1
ATOM 1926 O O . ILE A 1 254 ? 8.731 26.964 7.744 1.00 79.19 254 ILE A O 1
ATOM 1930 N N . SER A 1 255 ? 7.886 28.885 6.922 1.00 72.50 255 SER A N 1
ATOM 1931 C CA . SER A 1 255 ? 9.122 29.675 6.982 1.00 72.50 255 SER A CA 1
ATOM 1932 C C . SER A 1 255 ? 9.555 29.940 8.419 1.00 72.50 255 SER A C 1
ATOM 1934 O O . SER A 1 255 ? 10.704 29.680 8.767 1.00 72.50 255 SER A O 1
ATOM 1936 N N . ALA A 1 256 ? 8.627 30.382 9.270 1.00 77.50 256 ALA A N 1
ATOM 1937 C CA . ALA A 1 256 ? 8.880 30.601 10.690 1.00 77.50 256 ALA A CA 1
ATOM 1938 C C . ALA A 1 256 ? 8.848 29.300 11.511 1.00 77.50 256 ALA A C 1
ATOM 1940 O O . ALA A 1 256 ? 9.202 29.320 12.687 1.00 77.50 256 ALA A O 1
ATOM 1941 N N . ARG A 1 257 ? 8.437 28.174 10.905 1.00 85.75 257 ARG A N 1
ATOM 1942 C CA . ARG A 1 257 ? 8.275 26.854 11.543 1.00 85.75 257 ARG A CA 1
ATOM 1943 C C . ARG A 1 257 ? 7.381 26.913 12.778 1.00 85.75 257 ARG A C 1
ATOM 1945 O O . ARG A 1 257 ? 7.741 26.410 13.842 1.00 85.75 257 ARG A O 1
ATOM 1952 N N . ARG A 1 258 ? 6.220 27.550 12.639 1.00 88.75 258 ARG A N 1
ATOM 1953 C CA . ARG A 1 258 ? 5.234 27.707 13.714 1.00 88.75 258 ARG A CA 1
ATOM 1954 C C . ARG A 1 258 ? 3.872 27.214 13.272 1.00 88.75 258 ARG A C 1
ATOM 1956 O O . ARG A 1 258 ? 3.490 27.358 12.113 1.00 88.75 258 ARG A O 1
ATOM 1963 N N . VAL A 1 259 ? 3.128 26.661 14.214 1.00 91.62 259 VAL A N 1
ATOM 1964 C CA . VAL A 1 259 ? 1.741 26.241 14.025 1.00 91.62 259 VAL A CA 1
ATOM 1965 C C . VAL A 1 259 ? 0.903 26.749 15.193 1.00 91.62 259 VAL A C 1
ATOM 1967 O O . VAL A 1 259 ? 1.344 26.733 16.343 1.00 91.62 259 VAL A O 1
ATOM 1970 N N . THR A 1 260 ? -0.296 27.228 14.886 1.00 90.12 260 THR A N 1
ATOM 1971 C CA . THR A 1 260 ? -1.272 27.716 15.856 1.00 90.12 260 THR A CA 1
ATOM 1972 C C . THR A 1 260 ? -2.480 26.797 15.857 1.00 90.12 260 THR A C 1
ATOM 1974 O O . THR A 1 260 ? -3.105 26.580 14.817 1.00 90.12 260 THR A O 1
ATOM 1977 N N . TYR A 1 261 ? -2.821 26.302 17.041 1.00 90.75 261 TYR A N 1
ATOM 1978 C CA . TYR A 1 261 ? -4.010 25.505 17.293 1.00 90.75 261 TYR A CA 1
ATOM 1979 C C . TYR A 1 261 ? -5.046 26.327 18.053 1.00 90.75 261 TYR A C 1
ATOM 1981 O O . TYR A 1 261 ? -4.707 27.091 18.958 1.00 90.75 261 TYR A O 1
ATOM 1989 N N . ALA A 1 262 ? -6.319 26.135 17.732 1.00 88.94 262 ALA A N 1
ATOM 1990 C CA . ALA A 1 262 ? -7.437 26.679 18.495 1.00 88.94 262 ALA A CA 1
ATOM 1991 C C . ALA A 1 262 ? -8.533 25.623 18.657 1.00 88.94 262 ALA A C 1
ATOM 1993 O O . ALA A 1 262 ? -8.646 24.715 17.831 1.00 88.94 262 ALA A O 1
ATOM 1994 N N . LYS A 1 263 ? -9.359 25.752 19.701 1.00 86.19 263 LYS A N 1
ATOM 1995 C CA . LYS A 1 263 ? -10.551 24.911 19.843 1.00 86.19 263 LYS A CA 1
ATOM 1996 C C . LYS A 1 263 ? -11.518 25.158 18.688 1.00 86.19 263 LYS A C 1
ATOM 1998 O O . LYS A 1 263 ? -11.744 26.305 18.293 1.00 86.19 263 LYS A O 1
ATOM 2003 N N . VAL A 1 264 ? -12.100 24.082 18.178 1.00 78.81 264 VAL A N 1
ATOM 2004 C CA . VAL A 1 264 ? -13.241 24.131 17.265 1.00 78.81 264 VAL A CA 1
ATOM 2005 C C . VAL A 1 264 ? -14.413 24.693 18.072 1.00 78.81 264 VAL A C 1
ATOM 2007 O O . VAL A 1 264 ? -14.775 24.136 19.108 1.00 78.81 264 VAL A O 1
ATOM 2010 N N . ARG A 1 265 ? -14.945 25.851 17.666 1.00 66.81 265 ARG A N 1
ATOM 2011 C CA . ARG A 1 265 ? -16.172 26.379 18.279 1.00 66.81 265 ARG A CA 1
ATOM 2012 C C . ARG A 1 265 ? -17.334 25.468 17.853 1.00 66.81 265 ARG A C 1
ATOM 2014 O O . ARG A 1 265 ? -17.352 25.107 16.676 1.00 66.81 265 ARG A O 1
ATOM 2021 N N . PRO A 1 266 ? -18.217 25.062 18.780 1.00 52.00 266 PRO A N 1
ATOM 2022 C CA . PRO A 1 266 ? -19.403 24.281 18.441 1.00 52.00 266 PRO A CA 1
ATOM 2023 C C . PRO A 1 266 ? -20.341 25.047 17.504 1.00 52.00 266 PRO A C 1
ATOM 2025 O O . PRO A 1 266 ? -20.296 26.302 17.516 1.00 52.00 266 PRO A O 1
#

Sequence (266 aa):
MVTVDRAPSGRRLVVGLVGCVKSKLPRPAPAQELYTSALFEGRRRWVEQTCDRWFILSALHGLVSPDEVLEPYDQALSSASSRARLAWSDQVLHQLRDTLGQDMQGLYFEIHAGSPYRDHGLIAGLTAGGATVTVPAAGLSLGQQLAFYATNPRPLSIPGPRGSSTHRDPAGPKHRAQPDASVSEARGKYAPLADRLAMATSPLTMSFSDVEEILGGPLPASARKHRPWWANDASHTQAGSWLSGGWQVTAVDISARRVTYAKVRP

Secondary structure (DSSP, 8-state):
-----PPSSSBPPEEEEEEP-S-B-SS-EEHHHHB--HHHHHHHHHHHHH-SEEEEEETTTEEE-TT-EE------GGGS-HHHHHHHHHHHHHHHHHHH-S--TT-EEEEES-GGGTTTTHHHHHHHTT-EEE-TTTT--HHHHHHHTTS-PPP---BPPPP--------------PPPTTHHHHT-TTHHHHHHHHT-SS-EEEEHHHHHHHTTSPPPTTTTT-GGGGS--TTSHHHHHHHHTTEEEEEEETTTTEEEEEEPP-

Foldseek 3Di:
DDDQPDPPAQFFAEEEEAEADQAADQAKDQQLRGGDDLLSVLSSLQCVAAGPYYWYQDQPPGTHHSRDIDHDDDGDLVPDDLVSLLVSLVVNLVVCCVVNNVQLARHEYEYNHDCSNPVRHNVVSSVVSNYHYDHVCPPPDPVRSSVVSVDDDHHDGGGHPDDDDDDDDDDDDDDDDDDDPPVQVVLDLQQLVLVVVLPDPFKDKDAQVVSQVSSVHHDDVCLLPPPCLQACDCVDSNNVSNVVSQKHWPDADSPRRMTIIGGNDD

pLDDT: mean 74.22, std 18.68, range [24.05, 97.31]